Protein AF-0000000068261720 (afdb_homodimer)

Sequence (198 aa):
MMPGGLSEARPATREIQEMADKVKPQLEEKTNESYEEFIAILYKSQVVAGINYFIKIQIGGQVCVHIKVFKPLPGQNEDALQLSGYQTGKSKDDDLTYFMMPGGLSEARPATREIQEMADKVKPQLEEKTNESYEEFIAILYKSQVVAGINYFIKIQIGGQVCVHIKVFKPLPGQNEDALQLSGYQTGKSKDDDLTYF

Structure (mmCIF, N/CA/C/O backbone):
data_AF-0000000068261720-model_v1
#
loop_
_entity.id
_entity.type
_entity.pdbx_description
1 polymer 'Cystatin domain-containing protein'
#
loop_
_atom_site.group_PDB
_atom_site.id
_atom_site.type_symbol
_atom_site.label_atom_id
_atom_site.label_alt_id
_atom_site.label_comp_id
_atom_site.label_asym_id
_atom_site.label_entity_id
_atom_site.label_seq_id
_atom_site.pdbx_PDB_ins_code
_atom_site.Cartn_x
_atom_site.Cartn_y
_atom_site.Cartn_z
_atom_site.occupancy
_atom_site.B_iso_or_equiv
_atom_site.auth_seq_id
_atom_site.auth_comp_id
_atom_site.auth_asym_id
_atom_site.auth_atom_id
_atom_site.pdbx_PDB_model_num
ATOM 1 N N . MET A 1 1 ? 3.734 -8.133 7.688 1 33.59 1 MET A N 1
ATOM 2 C CA . MET A 1 1 ? 4.789 -7.484 8.461 1 33.59 1 MET A CA 1
ATOM 3 C C . MET A 1 1 ? 4.684 -5.965 8.367 1 33.59 1 MET A C 1
ATOM 5 O O . MET A 1 1 ? 4.332 -5.43 7.32 1 33.59 1 MET A O 1
ATOM 9 N N . MET A 1 2 ? 4.488 -5.395 9.359 1 42.44 2 MET A N 1
ATOM 10 C CA . MET A 1 2 ? 4.23 -3.979 9.609 1 42.44 2 MET A CA 1
ATOM 11 C C . MET A 1 2 ? 5.43 -3.129 9.203 1 42.44 2 MET A C 1
ATOM 13 O O . MET A 1 2 ? 6.566 -3.436 9.57 1 42.44 2 MET A O 1
ATOM 17 N N . PRO A 1 3 ? 5.398 -2.416 7.953 1 50.03 3 PRO A N 1
ATOM 18 C CA . PRO A 1 3 ? 6.488 -1.491 7.621 1 50.03 3 PRO A CA 1
ATOM 19 C C . PRO A 1 3 ? 7.164 -0.911 8.859 1 50.03 3 PRO A C 1
ATOM 21 O O . PRO A 1 3 ? 6.672 -1.085 9.977 1 50.03 3 PRO A O 1
ATOM 24 N N . GLY A 1 4 ? 8.258 -0.171 8.688 1 58.97 4 GLY A N 1
ATOM 25 C CA . GLY A 1 4 ? 9.078 0.567 9.633 1 58.97 4 GLY A CA 1
ATOM 26 C C . GLY A 1 4 ? 8.281 1.188 10.766 1 58.97 4 GLY A C 1
ATOM 27 O O . GLY A 1 4 ? 7.066 1.365 10.648 1 58.97 4 GLY A O 1
ATOM 28 N N . GLY A 1 5 ? 8.719 1.09 11.891 1 75.31 5 GLY A N 1
ATOM 29 C CA . GLY A 1 5 ? 8.141 1.642 13.102 1 75.31 5 GLY A CA 1
ATOM 30 C C . GLY A 1 5 ? 7.672 3.076 12.945 1 75.31 5 GLY A C 1
ATOM 31 O O . GLY A 1 5 ? 8.281 3.855 12.211 1 75.31 5 GLY A O 1
ATOM 32 N N . LEU A 1 6 ? 6.449 3.426 13.305 1 85.88 6 LEU A N 1
ATOM 33 C CA . LEU A 1 6 ? 5.902 4.777 13.297 1 85.88 6 LEU A CA 1
ATOM 34 C C . LEU A 1 6 ? 6.684 5.684 14.25 1 85.88 6 LEU A C 1
ATOM 36 O O . LEU A 1 6 ? 7.172 5.23 15.281 1 85.88 6 LEU A O 1
ATOM 40 N N . SER A 1 7 ? 6.918 6.836 13.789 1 91.12 7 SER A N 1
ATOM 41 C CA . SER A 1 7 ? 7.492 7.844 14.68 1 91.12 7 SER A CA 1
ATOM 42 C C . SER A 1 7 ? 6.559 8.141 15.852 1 91.12 7 SER A C 1
ATOM 44 O O . SER A 1 7 ? 5.453 7.605 15.922 1 91.12 7 SER A O 1
ATOM 46 N N . GLU A 1 8 ? 7.07 8.977 16.719 1 93.88 8 GLU A N 1
ATOM 47 C CA . GLU A 1 8 ? 6.176 9.516 17.75 1 93.88 8 GLU A CA 1
ATOM 48 C C . GLU A 1 8 ? 5.145 10.461 17.125 1 93.88 8 GLU A C 1
ATOM 50 O O . GLU A 1 8 ? 5.395 11.062 16.078 1 93.88 8 GLU A O 1
ATOM 55 N N . ALA A 1 9 ? 3.98 10.57 17.828 1 95.94 9 ALA A N 1
ATOM 56 C CA . ALA A 1 9 ? 2.938 11.484 17.375 1 95.94 9 ALA A CA 1
ATOM 57 C C . ALA A 1 9 ? 3.35 12.938 17.594 1 95.94 9 ALA A C 1
ATOM 59 O O . ALA A 1 9 ? 3.941 13.281 18.609 1 95.94 9 ALA A O 1
ATOM 60 N N . ARG A 1 10 ? 3.156 13.766 16.656 1 97 10 ARG A N 1
ATOM 61 C CA . ARG A 1 10 ? 3.424 15.195 16.719 1 97 10 ARG A CA 1
ATOM 62 C C . ARG A 1 10 ? 2.215 16 16.266 1 97 10 ARG A C 1
ATOM 64 O O . ARG A 1 10 ? 1.437 15.539 15.422 1 97 10 ARG A O 1
ATOM 71 N N . PRO A 1 11 ? 2.09 17.156 16.797 1 98 11 PRO A N 1
ATOM 72 C CA . PRO A 1 11 ? 1.021 18 16.281 1 98 11 PRO A CA 1
ATOM 73 C C . PRO A 1 11 ? 1.2 18.344 14.797 1 98 11 PRO A C 1
ATOM 75 O O . PRO A 1 11 ? 2.328 18.516 14.328 1 98 11 PRO A O 1
ATOM 78 N N . ALA A 1 12 ? 0.051 18.484 14.094 1 98.06 12 ALA A N 1
ATOM 79 C CA . ALA A 1 12 ? 0.108 18.781 12.672 1 98.06 12 ALA A CA 1
ATOM 80 C C . ALA A 1 12 ? 0.65 20.188 12.438 1 98.06 12 ALA A C 1
ATOM 82 O O . ALA A 1 12 ? 0.32 21.125 13.172 1 98.06 12 ALA A O 1
ATOM 83 N N . THR A 1 13 ? 1.495 20.297 11.406 1 97.88 13 THR A N 1
ATOM 84 C CA . THR A 1 13 ? 2.02 21.578 10.945 1 97.88 13 THR A CA 1
ATOM 85 C C . THR A 1 13 ? 1.262 22.062 9.703 1 97.88 13 THR A C 1
ATOM 87 O O . THR A 1 13 ? 0.371 21.359 9.211 1 97.88 13 THR A O 1
ATOM 90 N N .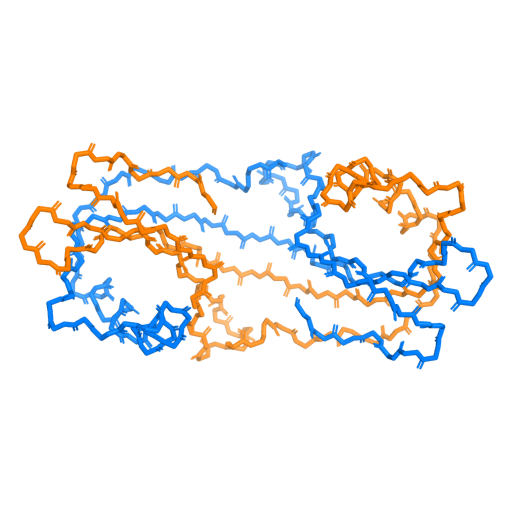 ARG A 1 14 ? 1.617 23.234 9.281 1 97.69 14 ARG A N 1
ATOM 91 C CA . ARG A 1 14 ? 1.022 23.781 8.062 1 97.69 14 ARG A CA 1
ATOM 92 C C . ARG A 1 14 ? 1.31 22.875 6.867 1 97.69 14 ARG A C 1
ATOM 94 O O . ARG A 1 14 ? 0.448 22.688 6.008 1 97.69 14 ARG A O 1
ATOM 101 N N . GLU A 1 15 ? 2.473 22.312 6.797 1 96.94 15 GLU A N 1
ATOM 102 C CA . GLU A 1 15 ? 2.85 21.422 5.711 1 96.94 15 GLU A CA 1
ATOM 103 C C . GLU A 1 15 ? 1.988 20.156 5.715 1 96.94 15 GLU A C 1
ATOM 105 O O . GLU A 1 15 ? 1.56 19.688 4.66 1 96.94 15 GLU A O 1
ATOM 110 N N . ILE A 1 16 ? 1.702 19.625 6.902 1 97.94 16 ILE A N 1
ATOM 111 C CA . ILE A 1 16 ? 0.867 18.438 7.035 1 97.94 16 ILE A CA 1
ATOM 112 C C . ILE A 1 16 ? -0.564 18.766 6.613 1 97.94 16 ILE A C 1
ATOM 114 O O . ILE A 1 16 ? -1.223 17.953 5.957 1 97.94 16 ILE A O 1
ATOM 118 N N . GLN A 1 17 ? -1.02 19.922 7.02 1 98.56 17 GLN A N 1
ATOM 119 C CA . GLN A 1 17 ? -2.346 20.359 6.586 1 98.56 17 GLN A CA 1
ATOM 120 C C . GLN A 1 17 ? -2.428 20.453 5.066 1 98.56 17 GLN A C 1
ATOM 122 O O . GLN A 1 17 ? -3.412 20.016 4.465 1 98.56 17 GLN A O 1
ATOM 127 N N . GLU A 1 18 ? -1.396 21.016 4.457 1 97.81 18 GLU A N 1
ATOM 128 C CA . GLU A 1 18 ? -1.376 21.125 3.002 1 97.81 18 GLU A CA 1
ATOM 129 C C . GLU A 1 18 ? -1.409 19.75 2.344 1 97.81 18 GLU A C 1
ATOM 131 O O . GLU A 1 18 ? -2.076 19.547 1.324 1 97.81 18 GLU A O 1
ATOM 136 N N . MET A 1 19 ? -0.702 18.797 2.9 1 96.69 19 MET A N 1
ATOM 137 C CA . MET A 1 19 ? -0.71 17.422 2.389 1 96.69 19 MET A CA 1
ATOM 138 C C . MET A 1 19 ? -2.105 16.812 2.484 1 96.69 19 MET A C 1
ATOM 140 O O . MET A 1 19 ? -2.594 16.219 1.522 1 96.69 19 MET A O 1
ATOM 144 N N . ALA A 1 20 ? -2.703 16.984 3.635 1 97.94 20 ALA A N 1
ATOM 145 C CA . ALA A 1 20 ? -4.062 16.484 3.826 1 97.94 20 ALA A CA 1
ATOM 146 C C . ALA A 1 20 ? -5.02 17.094 2.811 1 97.94 20 ALA A C 1
ATOM 148 O O . ALA A 1 20 ? -5.848 16.406 2.221 1 97.94 20 ALA A O 1
ATOM 149 N N . ASP A 1 21 ? -4.852 18.375 2.566 1 97.94 21 ASP A N 1
ATOM 150 C CA . ASP A 1 21 ? -5.734 19.078 1.639 1 97.94 21 ASP A CA 1
ATOM 151 C C . ASP A 1 21 ? -5.574 18.547 0.218 1 97.94 21 ASP A C 1
ATOM 153 O O . ASP A 1 21 ? -6.551 18.453 -0.53 1 97.94 21 ASP A O 1
ATOM 157 N N . LYS A 1 22 ? -4.398 18.25 -0.123 1 96.25 22 LYS A N 1
ATOM 158 C CA . LYS A 1 22 ? -4.117 17.766 -1.476 1 96.25 22 LYS A CA 1
ATOM 159 C C . LYS A 1 22 ? -4.77 16.422 -1.732 1 96.25 22 LYS A C 1
ATOM 161 O O . LYS A 1 22 ? -5.168 16.125 -2.859 1 96.25 22 LYS A O 1
ATOM 166 N N . VAL A 1 23 ? -4.914 15.594 -0.682 1 97.06 23 VAL A N 1
ATOM 167 C CA . VAL A 1 23 ? -5.453 14.258 -0.913 1 97.06 23 VAL A CA 1
ATOM 168 C C . VAL A 1 23 ? -6.934 14.227 -0.54 1 97.06 23 VAL A C 1
ATOM 170 O O . VAL A 1 23 ? -7.598 13.203 -0.704 1 97.06 23 VAL A O 1
ATOM 173 N N . LYS A 1 24 ? -7.445 15.297 -0.073 1 97.94 24 LYS A N 1
ATOM 174 C CA . LYS A 1 24 ? -8.844 15.383 0.342 1 97.94 24 LYS A CA 1
ATOM 175 C C . LYS A 1 24 ? -9.773 14.93 -0.778 1 97.94 24 LYS A C 1
ATOM 177 O O . LYS A 1 24 ? -10.688 14.133 -0.549 1 97.94 24 LYS A O 1
ATOM 182 N N . PRO A 1 25 ? -9.57 15.406 -2.023 1 97.44 25 PRO A N 1
ATOM 183 C CA . PRO A 1 25 ? -10.477 14.953 -3.082 1 97.44 25 PRO A CA 1
ATOM 184 C C . PRO A 1 25 ? -10.445 13.438 -3.271 1 97.44 25 PRO A C 1
ATOM 186 O O . PRO A 1 25 ? -11.469 12.828 -3.594 1 97.44 25 PRO A O 1
ATOM 189 N N . GLN A 1 26 ? -9.297 12.859 -3.15 1 95.06 26 GLN A N 1
ATOM 190 C CA . GLN A 1 26 ? -9.195 11.406 -3.244 1 95.06 26 GLN A CA 1
ATOM 191 C C . GLN A 1 26 ? -10.031 10.727 -2.164 1 95.06 26 GLN A C 1
ATOM 193 O O . GLN A 1 26 ? -10.75 9.766 -2.441 1 95.06 26 GLN A O 1
ATOM 198 N N . LEU A 1 27 ? -9.945 11.242 -0.966 1 97.44 27 LEU A N 1
ATOM 199 C CA . LEU A 1 27 ? -10.703 10.688 0.148 1 97.44 27 LEU A CA 1
ATOM 200 C C . LEU A 1 27 ? -12.203 10.82 -0.092 1 97.44 27 LEU A C 1
ATOM 202 O O . LEU A 1 27 ? -12.961 9.875 0.122 1 97.44 27 LEU A O 1
ATOM 206 N N . GLU A 1 28 ? -12.555 11.977 -0.549 1 98.25 28 GLU A N 1
ATOM 207 C CA . GLU A 1 28 ? -13.969 12.234 -0.787 1 98.25 28 GLU A CA 1
ATOM 208 C C . GLU A 1 28 ? -14.523 11.32 -1.879 1 98.25 28 GLU A C 1
ATOM 210 O O . GLU A 1 28 ? -15.672 10.883 -1.806 1 98.25 28 GLU A O 1
ATOM 215 N N . GLU A 1 29 ? -13.766 11.109 -2.867 1 96.75 29 GLU A N 1
ATOM 216 C CA . GLU A 1 29 ? -14.18 10.18 -3.92 1 96.75 29 GLU A CA 1
ATOM 217 C C . GLU A 1 29 ? -14.367 8.773 -3.373 1 96.75 29 GLU A C 1
ATOM 219 O O . GLU A 1 29 ? -15.344 8.094 -3.701 1 96.75 29 GLU A O 1
ATOM 224 N N . LYS A 1 30 ? -13.555 8.359 -2.527 1 93.5 30 LYS A N 1
ATOM 225 C CA . LYS A 1 30 ? -13.586 6.988 -2.014 1 93.5 30 LYS A CA 1
ATOM 226 C C . LYS A 1 30 ? -14.703 6.809 -0.996 1 93.5 30 LYS A C 1
ATOM 228 O O . LYS A 1 30 ? -15.328 5.75 -0.932 1 93.5 30 LYS A O 1
ATOM 233 N N . THR A 1 31 ? -14.938 7.773 -0.19 1 95.5 31 THR A N 1
ATOM 234 C CA . THR A 1 31 ? -15.945 7.66 0.859 1 95.5 31 THR A CA 1
ATOM 235 C C . THR A 1 31 ? -17.297 8.133 0.355 1 95.5 31 THR A C 1
ATOM 237 O O . THR A 1 31 ? -18.328 7.898 1.001 1 95.5 31 THR A O 1
ATOM 240 N N . ASN A 1 32 ? -17.25 8.758 -0.736 1 95.88 32 ASN A N 1
ATOM 241 C CA . ASN A 1 32 ? -18.469 9.375 -1.271 1 95.88 32 ASN A CA 1
ATOM 242 C C . ASN A 1 32 ? -19.078 10.367 -0.287 1 95.88 32 ASN A C 1
ATOM 244 O O . ASN A 1 32 ? -20.281 10.352 -0.044 1 95.88 32 ASN A O 1
ATOM 248 N N . GLU A 1 33 ? -18.172 11.141 0.364 1 95.31 33 GLU A N 1
ATOM 249 C CA . GLU A 1 33 ? -18.531 12.211 1.297 1 95.31 33 GLU A CA 1
ATOM 250 C C . GLU A 1 33 ? -17.734 13.484 1.008 1 95.31 33 GLU A C 1
ATOM 252 O O . GLU A 1 33 ? -16.641 13.422 0.446 1 95.31 33 GLU A O 1
ATOM 257 N N . SER A 1 34 ? -18.422 14.586 1.294 1 96.06 34 SER A N 1
ATOM 258 C CA . SER A 1 34 ? -17.719 15.859 1.272 1 96.06 34 SER A CA 1
ATOM 259 C C . SER A 1 34 ? -17.406 16.344 2.684 1 96.06 34 SER A C 1
ATOM 261 O O . SER A 1 34 ? -18.266 16.297 3.566 1 96.06 34 SER A O 1
ATOM 263 N N . TYR A 1 35 ? -16.266 16.781 2.846 1 96.69 35 TYR A N 1
ATOM 264 C CA . TYR A 1 35 ? -15.859 17.219 4.176 1 96.69 35 TYR A CA 1
ATOM 265 C C . TYR A 1 35 ? -15.711 18.734 4.227 1 96.69 35 TYR A C 1
ATOM 267 O O . TYR A 1 35 ? -14.773 19.297 3.66 1 96.69 35 TYR A O 1
ATOM 275 N N . GLU A 1 36 ? -16.625 19.344 4.91 1 95.56 36 GLU A N 1
ATOM 276 C CA . GLU A 1 36 ? -16.547 20.797 5.082 1 95.56 36 GLU A CA 1
ATOM 277 C C . GLU A 1 36 ? -15.383 21.188 5.992 1 95.56 36 GLU A C 1
ATOM 279 O O . GLU A 1 36 ? -14.602 22.078 5.66 1 95.56 36 GLU A O 1
ATOM 284 N N . GLU A 1 37 ? -15.375 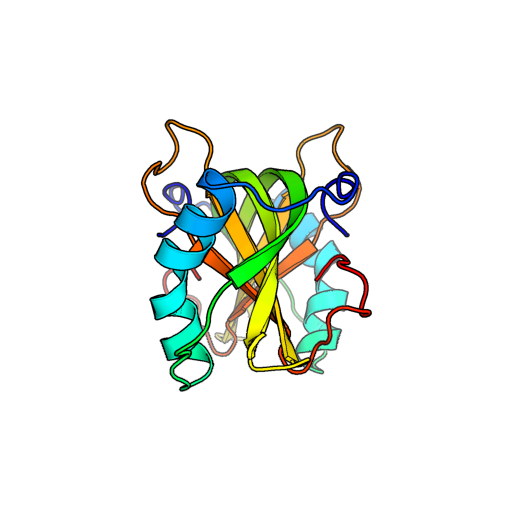20.562 7.098 1 97.56 37 GLU A N 1
ATOM 285 C CA . GLU A 1 37 ? -14.219 20.688 7.977 1 97.56 37 GLU A CA 1
ATOM 286 C C . GLU A 1 37 ? -13.211 19.562 7.742 1 97.56 37 GLU A C 1
ATOM 288 O O . GLU A 1 37 ? -13.594 18.391 7.66 1 97.56 37 GLU A O 1
ATOM 293 N N . PHE A 1 38 ? -12 19.953 7.664 1 98.44 38 PHE A N 1
ATOM 294 C CA . PHE A 1 38 ? -10.922 19.016 7.363 1 98.44 38 PHE A CA 1
ATOM 295 C C . PHE A 1 38 ? -9.602 19.516 7.949 1 98.44 38 PHE A C 1
ATOM 297 O O . PHE A 1 38 ? -8.727 19.984 7.223 1 98.44 38 PHE A O 1
ATOM 304 N N . ILE A 1 39 ? -9.438 19.297 9.273 1 98.38 39 ILE A N 1
ATOM 305 C CA . ILE A 1 39 ? -8.328 19.906 10 1 98.38 39 ILE A CA 1
ATOM 306 C C . ILE A 1 39 ? -7.391 18.828 10.523 1 98.38 39 ILE A C 1
ATOM 308 O O . ILE A 1 39 ? -7.785 18 11.344 1 98.38 39 ILE A O 1
ATOM 312 N N . ALA A 1 40 ? -6.203 18.828 10.055 1 98.56 40 ALA A N 1
ATOM 313 C CA . ALA A 1 40 ? -5.191 17.906 10.562 1 98.56 40 ALA A CA 1
ATOM 314 C C . ALA A 1 40 ? -4.812 18.234 12 1 98.56 40 ALA A C 1
ATOM 316 O O . ALA A 1 40 ? -4.48 19.391 12.312 1 98.56 40 ALA A O 1
ATOM 317 N N . ILE A 1 41 ? -4.797 17.25 12.844 1 98.06 41 ILE A N 1
ATOM 318 C CA . ILE A 1 41 ? -4.566 17.531 14.258 1 98.06 41 ILE A CA 1
ATOM 319 C C . ILE A 1 41 ? -3.244 16.891 14.688 1 98.06 41 ILE A C 1
ATOM 321 O O . ILE A 1 41 ? -2.445 17.531 15.383 1 98.06 41 ILE A O 1
ATOM 325 N N . LEU A 1 42 ? -3.004 15.641 14.375 1 98.12 42 LEU A N 1
ATOM 326 C CA . LEU A 1 42 ? -1.845 14.844 14.766 1 98.12 42 LEU A CA 1
ATOM 327 C C . LEU A 1 42 ? -1.333 14.016 13.594 1 98.12 42 LEU A C 1
ATOM 329 O O . LEU A 1 42 ? -2.102 13.664 12.695 1 98.12 42 LEU A O 1
ATOM 333 N N . TYR A 1 43 ? -0.004 13.773 13.703 1 98.31 43 TYR A N 1
ATOM 334 C CA . TYR A 1 43 ? 0.493 12.891 12.648 1 98.31 43 TYR A CA 1
ATOM 335 C C . TYR A 1 43 ? 1.677 12.07 13.141 1 98.31 43 TYR A C 1
ATOM 337 O O . TYR A 1 43 ? 2.334 12.438 14.117 1 98.31 43 TYR A O 1
ATOM 345 N N . LYS A 1 44 ? 1.908 10.977 12.508 1 96.44 44 LYS A N 1
ATOM 346 C CA . LYS A 1 44 ? 3.096 10.125 12.57 1 96.44 44 LYS A CA 1
ATOM 347 C C . LYS A 1 44 ? 3.66 9.859 11.18 1 96.44 44 LYS A C 1
ATOM 349 O O . LYS A 1 44 ? 2.936 9.938 10.188 1 96.44 44 LYS A O 1
ATOM 354 N N . SER A 1 45 ? 4.871 9.656 11.102 1 94.06 45 SER A N 1
ATOM 355 C CA . SER A 1 45 ? 5.477 9.352 9.812 1 94.06 45 SER A CA 1
ATOM 356 C C . SER A 1 45 ? 6.25 8.039 9.859 1 94.06 45 SER A C 1
ATOM 358 O O . SER A 1 45 ? 6.594 7.555 10.938 1 94.06 45 SER A O 1
ATOM 360 N N . GLN A 1 46 ? 6.414 7.477 8.688 1 89.94 46 GLN A N 1
ATOM 361 C CA . GLN A 1 46 ? 7.168 6.238 8.523 1 89.94 46 GLN A CA 1
ATOM 362 C C . GLN A 1 46 ? 7.914 6.215 7.195 1 89.94 46 GLN A C 1
ATOM 364 O O . GLN A 1 46 ? 7.32 6.441 6.141 1 89.94 46 GLN A O 1
ATOM 369 N N . VAL A 1 47 ? 9.227 5.996 7.355 1 87.31 47 VAL A N 1
ATOM 370 C CA . VAL A 1 47 ? 10.008 5.797 6.141 1 87.31 47 VAL A CA 1
ATOM 371 C C . VAL A 1 47 ? 9.734 4.406 5.57 1 87.31 47 VAL A C 1
ATOM 373 O O . VAL A 1 47 ? 9.852 3.404 6.277 1 87.31 47 VAL A O 1
ATOM 376 N N . VAL A 1 48 ? 9.273 4.438 4.34 1 8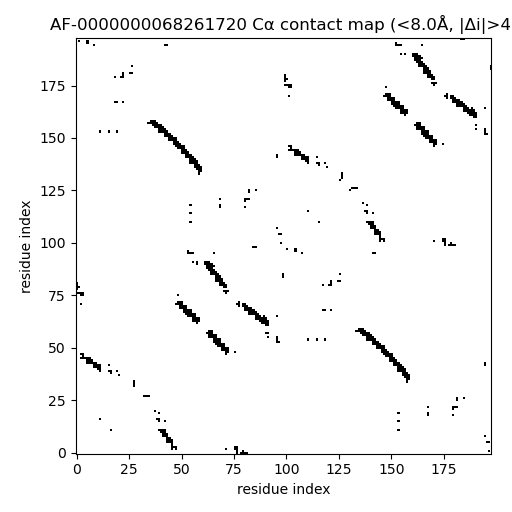5.44 48 VAL A N 1
ATOM 377 C CA . VAL A 1 48 ? 9.047 3.172 3.656 1 85.44 48 VAL A CA 1
ATOM 378 C C . VAL A 1 48 ? 9.977 3.061 2.451 1 85.44 48 VAL A C 1
ATOM 380 O O . VAL A 1 48 ? 10.062 3.984 1.641 1 85.44 48 VAL A O 1
ATOM 383 N N . ALA A 1 49 ? 10.727 1.993 2.424 1 86.06 49 ALA A N 1
ATOM 384 C CA . ALA A 1 49 ? 11.617 1.719 1.302 1 86.06 49 ALA A CA 1
ATOM 385 C C . ALA A 1 49 ? 11.688 0.223 1.006 1 86.06 49 ALA A C 1
ATOM 387 O O . ALA A 1 49 ? 11.797 -0.593 1.924 1 86.06 49 ALA A O 1
ATOM 388 N N . GLY A 1 50 ? 11.57 -0.134 -0.316 1 88.31 50 GLY A N 1
ATOM 389 C CA . GLY A 1 50 ? 11.633 -1.525 -0.734 1 88.31 50 GLY A CA 1
ATOM 390 C C . GLY A 1 50 ? 11.297 -1.723 -2.201 1 88.31 50 GLY A C 1
ATOM 391 O O . GLY A 1 50 ? 11.523 -0.83 -3.02 1 88.31 50 GLY A O 1
ATOM 392 N N . ILE A 1 51 ? 10.914 -2.955 -2.453 1 90.44 51 ILE A N 1
ATOM 393 C CA . ILE A 1 51 ? 10.562 -3.303 -3.826 1 90.44 51 ILE A CA 1
ATOM 394 C C . ILE A 1 51 ? 9.203 -3.984 -3.857 1 90.44 51 ILE A C 1
ATOM 396 O O . ILE A 1 51 ? 8.922 -4.875 -3.047 1 90.44 51 ILE A O 1
ATOM 400 N N . ASN A 1 52 ? 8.398 -3.451 -4.723 1 92.25 52 ASN A N 1
ATOM 401 C CA . ASN A 1 52 ? 7.188 -4.184 -5.07 1 92.25 52 ASN A CA 1
ATOM 402 C C . ASN A 1 52 ? 7.426 -5.16 -6.219 1 92.25 52 ASN A C 1
ATOM 404 O O . ASN A 1 52 ? 7.973 -4.781 -7.258 1 92.25 52 ASN A O 1
ATOM 408 N N . TYR A 1 53 ? 6.988 -6.312 -6.012 1 95.06 53 TYR A N 1
ATOM 409 C CA . TYR A 1 53 ? 6.98 -7.309 -7.078 1 95.06 53 TYR A CA 1
ATOM 410 C C . TYR A 1 53 ? 5.555 -7.617 -7.523 1 95.06 53 TYR A C 1
ATOM 412 O O . TYR A 1 53 ? 4.727 -8.055 -6.723 1 95.06 53 TYR A O 1
ATOM 420 N N . PHE A 1 54 ? 5.328 -7.383 -8.789 1 97.25 54 PHE A N 1
ATOM 421 C CA . PHE A 1 54 ? 4.094 -7.832 -9.422 1 97.25 54 PHE A CA 1
ATOM 422 C C . PHE A 1 54 ? 4.285 -9.195 -10.078 1 97.25 54 PHE A C 1
ATOM 424 O O . PHE A 1 54 ? 5.098 -9.344 -10.992 1 97.25 54 PHE A O 1
ATOM 431 N N . ILE A 1 55 ? 3.471 -10.086 -9.641 1 98.31 55 ILE A N 1
ATOM 432 C CA . ILE A 1 55 ? 3.705 -11.453 -10.086 1 98.31 55 ILE A CA 1
ATOM 433 C C . ILE A 1 55 ? 2.414 -12.039 -10.648 1 98.31 55 ILE A C 1
ATOM 435 O O . ILE A 1 55 ? 1.354 -11.953 -10.023 1 98.31 55 ILE A O 1
ATOM 439 N N . LYS A 1 56 ? 2.531 -12.602 -11.805 1 98.5 56 LYS A N 1
ATOM 440 C CA . LYS A 1 56 ? 1.443 -13.398 -12.367 1 98.5 56 LYS A CA 1
ATOM 441 C C . LYS A 1 56 ? 1.546 -14.852 -11.938 1 98.5 56 LYS A C 1
ATOM 443 O O . LYS A 1 56 ? 2.551 -15.516 -12.203 1 98.5 56 LYS A O 1
ATOM 448 N N . ILE A 1 57 ? 0.52 -15.32 -11.289 1 98.69 57 ILE A N 1
ATOM 449 C CA . ILE A 1 57 ? 0.521 -16.672 -10.727 1 98.69 57 ILE A CA 1
ATOM 450 C C . ILE A 1 57 ? -0.543 -17.516 -11.422 1 98.69 57 ILE A C 1
ATOM 452 O O . ILE A 1 57 ? -1.718 -17.141 -11.453 1 98.69 57 ILE A O 1
ATOM 456 N N . GLN A 1 58 ? -0.183 -18.625 -11.938 1 98.38 58 GLN A N 1
ATOM 457 C CA . GLN A 1 58 ? -1.122 -19.609 -12.469 1 98.38 58 GLN A CA 1
ATOM 458 C C . GLN A 1 58 ? -1.7 -20.469 -11.352 1 98.38 58 GLN A C 1
ATOM 460 O O . GLN A 1 58 ? -0.954 -21.078 -10.57 1 98.38 58 GLN A O 1
ATOM 465 N N . ILE A 1 59 ? -3.025 -20.469 -11.258 1 98 59 ILE A N 1
ATOM 466 C CA . ILE A 1 59 ? -3.656 -21.219 -10.172 1 98 59 ILE A CA 1
ATOM 467 C C . ILE A 1 59 ? -4.508 -22.344 -10.742 1 98 59 ILE A C 1
ATOM 469 O O . ILE A 1 59 ? -5.477 -22.781 -10.117 1 98 59 ILE A O 1
ATOM 473 N N . GLY A 1 60 ? -4.328 -22.75 -11.828 1 93.56 60 GLY A N 1
ATOM 474 C CA . GLY A 1 60 ? -5.008 -23.844 -12.492 1 93.56 60 GLY A CA 1
ATOM 475 C C . GLY A 1 60 ? -5.477 -23.5 -13.891 1 93.56 60 GLY A C 1
ATOM 476 O O . GLY A 1 60 ? -6.129 -22.469 -14.102 1 93.56 60 GLY A O 1
ATOM 477 N N . GLY A 1 61 ? -5.211 -24.406 -14.727 1 90.69 61 GLY A N 1
ATOM 478 C CA . GLY A 1 61 ? -5.633 -24.172 -16.094 1 90.69 61 GLY A CA 1
ATOM 479 C C . GLY A 1 61 ? -5.172 -22.828 -16.641 1 90.69 61 GLY A C 1
ATOM 480 O O . GLY A 1 61 ? -3.986 -22.516 -16.578 1 90.69 61 GLY A O 1
ATOM 481 N N . GLN A 1 62 ? -6.168 -22.062 -17.156 1 92.12 62 GLN A N 1
ATOM 482 C CA . GLN A 1 62 ? -5.844 -20.781 -17.766 1 92.12 62 GLN A CA 1
ATOM 483 C C . GLN A 1 62 ? -6.105 -19.625 -16.812 1 92.12 62 GLN A C 1
ATOM 485 O O . GLN A 1 62 ? -6.031 -18.453 -17.203 1 92.12 62 GLN A O 1
ATOM 490 N N . VAL A 1 63 ? -6.387 -19.953 -15.602 1 96.75 63 VAL A N 1
ATOM 491 C CA . VAL A 1 63 ? -6.758 -18.922 -14.633 1 96.75 63 VAL A CA 1
ATOM 492 C C . VAL A 1 63 ? -5.52 -18.453 -13.883 1 96.75 63 VAL A C 1
ATOM 494 O O . VAL A 1 63 ? -4.676 -19.266 -13.484 1 96.75 63 VAL A O 1
ATOM 497 N N . CYS A 1 64 ? -5.387 -17.172 -13.773 1 98.19 64 CYS A N 1
ATOM 498 C CA . CYS A 1 64 ? -4.262 -16.594 -13.055 1 98.19 64 CYS A CA 1
ATOM 499 C C . CYS A 1 64 ? -4.742 -15.602 -12.008 1 98.19 64 CYS A C 1
ATOM 501 O O . CYS A 1 64 ? -5.879 -15.125 -12.07 1 98.19 64 CYS A O 1
ATOM 503 N N . VAL A 1 65 ? -3.918 -15.352 -11.062 1 98.38 65 VAL A N 1
ATOM 504 C CA . VAL A 1 65 ? -4.027 -14.258 -10.117 1 98.38 65 VAL A CA 1
ATOM 505 C C . VAL A 1 65 ? -2.795 -13.359 -10.219 1 98.38 65 VAL A C 1
ATOM 507 O O . VAL A 1 65 ? -1.675 -13.852 -10.367 1 98.38 65 VAL A O 1
ATOM 510 N N . HIS A 1 66 ? -2.961 -12.109 -10.25 1 98.56 66 HIS A N 1
ATOM 511 C CA . HIS A 1 66 ? -1.855 -11.172 -10.102 1 98.56 66 HIS A CA 1
ATOM 512 C C . HIS A 1 66 ? -1.688 -10.734 -8.648 1 98.56 66 HIS A C 1
ATOM 514 O O . HIS A 1 66 ? -2.643 -10.273 -8.023 1 98.56 66 HIS A O 1
ATOM 520 N N . ILE A 1 67 ? -0.451 -10.891 -8.133 1 98.12 67 ILE A N 1
ATOM 521 C CA . ILE A 1 67 ? -0.24 -10.477 -6.75 1 98.12 67 ILE A CA 1
ATOM 522 C C . ILE A 1 67 ? 0.852 -9.406 -6.695 1 98.12 67 ILE A C 1
ATOM 524 O O . ILE A 1 67 ? 1.715 -9.352 -7.574 1 98.12 67 ILE A O 1
ATOM 528 N N . LYS A 1 68 ? 0.793 -8.586 -5.711 1 95.19 68 LYS A N 1
ATOM 529 C CA . LYS A 1 68 ? 1.807 -7.586 -5.391 1 95.19 68 LYS A CA 1
ATOM 530 C C . LYS A 1 68 ? 2.457 -7.875 -4.043 1 95.19 68 LYS A C 1
ATOM 532 O O . LYS A 1 68 ? 1.771 -7.957 -3.021 1 95.19 68 LYS A O 1
ATOM 537 N N . VAL A 1 69 ? 3.709 -8.094 -4.113 1 95.06 69 VAL A N 1
ATOM 538 C CA . VAL A 1 69 ? 4.465 -8.43 -2.912 1 95.06 69 VAL A CA 1
ATOM 539 C C . VAL A 1 69 ? 5.457 -7.309 -2.6 1 95.06 69 VAL A C 1
ATOM 541 O O . VAL A 1 69 ? 6.285 -6.953 -3.441 1 95.06 69 VAL A O 1
ATOM 544 N N . PHE A 1 70 ? 5.375 -6.809 -1.431 1 91.12 70 PHE A N 1
ATOM 545 C CA . PHE A 1 70 ? 6.312 -5.785 -0.991 1 91.12 70 PHE A CA 1
ATOM 546 C C . PHE A 1 70 ? 7.461 -6.402 -0.204 1 91.12 70 PHE A C 1
ATOM 548 O O . PHE A 1 70 ? 7.234 -7.117 0.776 1 91.12 70 PHE A O 1
ATOM 555 N N . LYS A 1 71 ? 8.625 -6.145 -0.663 1 91.5 71 LYS A N 1
ATOM 556 C CA . LYS A 1 71 ? 9.844 -6.539 0.036 1 91.5 71 LYS A CA 1
ATOM 557 C C . LYS A 1 71 ? 10.594 -5.316 0.555 1 91.5 71 LYS A C 1
ATOM 559 O O . LYS A 1 71 ? 11.219 -4.586 -0.222 1 91.5 71 LYS A O 1
ATOM 564 N N . PRO A 1 72 ? 10.547 -5.109 1.864 1 87.94 72 PRO A N 1
ATOM 565 C CA . PRO A 1 72 ? 11.273 -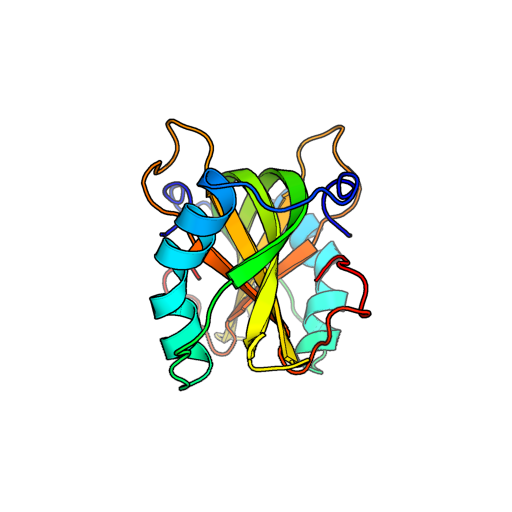3.967 2.42 1 87.94 72 PRO A CA 1
ATOM 566 C C . PRO A 1 72 ? 12.789 -4.082 2.232 1 87.94 72 PRO A C 1
ATOM 568 O O . PRO A 1 72 ? 13.32 -5.191 2.197 1 87.94 72 PRO A O 1
ATOM 571 N N . LEU A 1 73 ? 13.453 -2.979 2.076 1 83 73 LEU A N 1
ATOM 572 C CA . LEU A 1 73 ? 14.914 -2.98 2.016 1 83 73 LEU A CA 1
ATOM 573 C C . LEU A 1 73 ? 15.508 -3.488 3.326 1 83 73 LEU A C 1
ATOM 575 O O . LEU A 1 73 ? 14.891 -3.363 4.383 1 83 73 LEU A O 1
ATOM 579 N N . PRO A 1 74 ? 16.672 -4.129 3.105 1 74.5 74 PRO A N 1
ATOM 580 C CA . PRO A 1 74 ? 17.297 -4.613 4.336 1 74.5 74 PRO A CA 1
ATOM 581 C C . PRO A 1 74 ? 17.469 -3.514 5.383 1 74.5 74 PRO A C 1
ATOM 583 O O . PRO A 1 74 ? 17.75 -2.365 5.039 1 74.5 74 PRO A O 1
ATOM 586 N N . GLY A 1 75 ? 17.297 -3.896 6.668 1 65.25 75 GLY A N 1
ATOM 587 C CA . GLY A 1 75 ? 17.422 -2.971 7.781 1 65.25 75 GLY A CA 1
ATOM 588 C C . GLY A 1 75 ? 16.094 -2.391 8.234 1 65.25 75 GLY A C 1
ATOM 589 O O . GLY A 1 75 ? 16.016 -1.807 9.312 1 65.25 75 GLY A O 1
ATOM 590 N N . GLN A 1 76 ? 15.297 -2.299 7.344 1 58.03 76 GLN A N 1
ATOM 591 C CA . GLN A 1 76 ? 13.953 -1.872 7.699 1 58.03 76 GLN A CA 1
ATOM 592 C C . GLN A 1 76 ? 13.031 -3.072 7.906 1 58.03 76 GLN A C 1
ATOM 594 O O . GLN A 1 76 ? 12.539 -3.658 6.941 1 58.03 76 GLN A O 1
ATOM 599 N N . ASN A 1 77 ? 12.703 -3.57 8.977 1 55.44 77 ASN A N 1
ATOM 600 C CA . ASN A 1 77 ? 11.859 -4.707 9.328 1 55.44 77 ASN A CA 1
ATOM 601 C C . ASN A 1 77 ? 11.945 -5.816 8.281 1 55.44 77 ASN A C 1
ATOM 603 O O . ASN A 1 77 ? 11 -6.051 7.535 1 55.44 77 ASN A O 1
ATOM 607 N N . GLU A 1 78 ? 13.094 -6.281 7.902 1 53.25 78 GLU A N 1
ATOM 608 C CA . GLU A 1 78 ? 13.562 -7.109 6.797 1 53.25 78 GLU A CA 1
ATOM 609 C C . GLU A 1 78 ? 12.633 -8.297 6.562 1 53.25 78 GLU A C 1
ATOM 611 O O . GLU A 1 78 ? 12.438 -8.727 5.422 1 53.25 78 GLU A O 1
ATOM 616 N N . ASP A 1 79 ? 12.305 -9.023 7.578 1 56.25 79 ASP A N 1
ATOM 617 C CA . ASP A 1 79 ? 11.836 -10.383 7.324 1 56.25 79 ASP A CA 1
ATOM 618 C C . ASP A 1 79 ? 10.375 -10.383 6.871 1 56.25 79 ASP A C 1
ATOM 620 O O . ASP A 1 79 ? 9.766 -11.445 6.719 1 56.25 79 ASP A O 1
ATOM 624 N N . ALA A 1 80 ? 9.883 -9.117 6.445 1 73.06 80 ALA A N 1
ATOM 625 C CA . ALA A 1 80 ? 8.438 -9.336 6.383 1 73.06 80 ALA A CA 1
ATOM 626 C C . ALA A 1 80 ? 7.898 -9.039 4.984 1 73.06 80 ALA A C 1
ATOM 628 O O . ALA A 1 80 ? 7.797 -7.879 4.582 1 73.06 80 ALA A O 1
ATOM 629 N N . LEU A 1 81 ? 8.062 -10.164 3.959 1 88.38 81 LEU A N 1
ATOM 630 C CA . LEU A 1 81 ? 7.297 -10.055 2.721 1 88.38 81 LEU A CA 1
ATOM 631 C C . LEU A 1 81 ? 5.809 -9.898 3.014 1 88.38 81 LEU A C 1
ATOM 633 O O . LEU A 1 81 ? 5.27 -10.57 3.896 1 88.38 81 LEU A O 1
ATOM 637 N N . GLN A 1 82 ? 5.273 -8.969 2.379 1 89.69 82 GLN A N 1
ATOM 638 C CA . GLN A 1 82 ? 3.857 -8.719 2.613 1 89.69 82 GLN A CA 1
ATOM 639 C C . GLN A 1 82 ? 3.076 -8.703 1.303 1 89.69 82 GLN A C 1
ATOM 641 O O . GLN A 1 82 ? 3.521 -8.117 0.316 1 89.69 82 GLN A O 1
ATOM 646 N N . LEU A 1 83 ? 1.972 -9.391 1.304 1 94.69 83 LEU A N 1
ATOM 647 C CA . LEU A 1 83 ? 1.021 -9.242 0.206 1 94.69 83 LEU A CA 1
ATOM 648 C C . LEU A 1 83 ? 0.323 -7.891 0.267 1 94.69 83 LEU A C 1
ATOM 650 O O . LEU A 1 83 ? -0.493 -7.648 1.16 1 94.69 83 LEU A O 1
ATOM 654 N N . SER A 1 84 ? 0.665 -7.023 -0.609 1 90.25 84 SER A N 1
ATOM 655 C CA . SER A 1 84 ? 0.136 -5.664 -0.528 1 90.25 84 SER A CA 1
ATOM 656 C C . SER A 1 84 ? -1.012 -5.457 -1.51 1 90.25 84 SER A C 1
ATOM 658 O O . SER A 1 84 ? -1.659 -4.41 -1.505 1 90.25 84 SER A O 1
ATOM 660 N N . GLY A 1 85 ? -1.302 -6.359 -2.369 1 91.62 85 GLY A N 1
ATOM 661 C CA . GLY A 1 85 ? -2.406 -6.293 -3.314 1 91.62 85 GLY A CA 1
ATOM 662 C C . GLY A 1 85 ? -2.566 -7.562 -4.129 1 91.62 85 GLY A C 1
ATOM 663 O O . GLY A 1 85 ? -1.636 -8.359 -4.234 1 91.62 85 GLY A O 1
ATOM 664 N N . TYR A 1 86 ? -3.814 -7.637 -4.727 1 96.94 86 TYR A N 1
ATOM 665 C CA . TYR A 1 86 ? -4.027 -8.781 -5.605 1 96.94 86 TYR A CA 1
ATOM 666 C C . TYR A 1 86 ? -5.215 -8.547 -6.527 1 96.94 86 TYR A C 1
ATOM 668 O O . TYR A 1 86 ? -6.086 -7.727 -6.234 1 96.94 86 TYR A O 1
ATOM 676 N N . GLN A 1 87 ? -5.215 -9.219 -7.656 1 97.06 87 GLN A N 1
ATOM 677 C CA . GLN A 1 87 ? -6.32 -9.281 -8.609 1 97.06 87 GLN A CA 1
ATOM 678 C C . GLN A 1 87 ? -6.648 -10.719 -8.984 1 97.06 87 GLN A C 1
ATOM 680 O O . GLN A 1 87 ? -5.785 -11.453 -9.469 1 97.06 87 GLN A O 1
ATOM 685 N N . THR A 1 88 ? -7.898 -11.039 -8.789 1 97.31 88 THR A N 1
ATOM 686 C CA . THR A 1 88 ? -8.352 -12.375 -9.18 1 97.31 88 THR A CA 1
ATOM 687 C C . THR A 1 88 ? -9.031 -12.344 -10.539 1 97.31 88 THR A C 1
ATOM 689 O O . THR A 1 88 ? -9.266 -11.266 -11.102 1 97.31 88 THR A O 1
ATOM 692 N N . GLY A 1 89 ? -9.227 -13.539 -11.039 1 96.5 89 GLY A N 1
ATOM 693 C CA . GLY A 1 89 ? -9.969 -13.648 -12.289 1 96.5 89 GLY A CA 1
ATOM 694 C C . GLY A 1 89 ? -9.148 -13.258 -13.508 1 96.5 89 GLY A C 1
ATOM 695 O O . GLY A 1 89 ? -9.695 -12.82 -14.516 1 96.5 89 GLY A O 1
ATOM 696 N N . LYS A 1 90 ? -7.898 -13.359 -13.43 1 97.5 90 LYS A N 1
ATOM 697 C CA . LYS A 1 90 ? -7.012 -13.039 -14.547 1 97.5 90 LYS A CA 1
ATOM 698 C C . LYS A 1 90 ? -6.656 -14.281 -15.344 1 97.5 90 LYS A C 1
ATOM 700 O O . LYS A 1 90 ? -6.961 -15.406 -14.93 1 97.5 90 LYS A O 1
ATOM 705 N N . SER A 1 91 ? -6.062 -14.016 -16.547 1 97.25 91 SER A N 1
ATOM 706 C CA . SER A 1 91 ? -5.523 -15.086 -17.375 1 97.25 91 SER A CA 1
ATOM 707 C C . SER A 1 91 ? -4.07 -14.812 -17.75 1 97.25 91 SER A C 1
ATOM 709 O O . SER A 1 91 ? -3.547 -13.734 -17.484 1 97.25 91 SER A O 1
ATOM 711 N N . LYS A 1 92 ? -3.455 -15.773 -18.422 1 94.88 92 LYS A N 1
ATOM 712 C CA . LYS A 1 92 ? -2.061 -15.648 -18.828 1 94.88 92 LYS A CA 1
ATOM 713 C C . LYS A 1 92 ? -1.877 -14.492 -19.812 1 94.88 92 LYS A C 1
ATOM 715 O O . LYS A 1 92 ? -0.795 -13.914 -19.891 1 94.88 92 LYS A O 1
ATOM 720 N N . ASP A 1 93 ? -2.98 -14.133 -20.469 1 95.25 93 ASP A N 1
ATOM 721 C CA . ASP A 1 93 ? -2.893 -13.125 -21.516 1 95.25 93 ASP A CA 1
ATOM 722 C C . ASP A 1 93 ? -3.08 -11.719 -20.953 1 95.25 93 ASP A C 1
ATOM 724 O O . ASP A 1 93 ? -2.828 -10.727 -21.625 1 95.25 93 ASP A O 1
ATOM 728 N N . ASP A 1 94 ? -3.604 -11.672 -19.781 1 96.38 94 ASP A N 1
ATOM 729 C CA . ASP A 1 94 ? -3.793 -10.359 -19.172 1 96.38 94 ASP A CA 1
ATOM 730 C C . ASP A 1 94 ? -2.455 -9.734 -18.766 1 96.38 94 ASP A C 1
ATOM 732 O O . ASP A 1 94 ? -1.637 -10.383 -18.109 1 96.38 94 ASP A O 1
ATOM 736 N N . ASP A 1 95 ? -2.182 -8.547 -19.188 1 94.75 95 ASP A N 1
ATOM 737 C CA . ASP A 1 95 ? -0.93 -7.859 -18.875 1 94.75 95 ASP A CA 1
ATOM 738 C C . ASP A 1 95 ? -0.798 -7.602 -17.375 1 94.75 95 ASP A C 1
ATOM 740 O O . ASP A 1 95 ? -1.781 -7.27 -16.703 1 94.75 95 ASP A O 1
ATOM 744 N N . LEU A 1 96 ? 0.439 -7.723 -16.969 1 93.94 96 LEU A N 1
ATOM 745 C CA . LEU A 1 96 ? 0.767 -7.324 -15.602 1 93.94 96 LEU A CA 1
ATOM 746 C C . LEU A 1 96 ? 0.944 -5.812 -15.5 1 93.94 96 LEU A C 1
ATOM 748 O O . LEU A 1 96 ? 1.926 -5.266 -16.016 1 93.94 96 LEU A O 1
ATOM 752 N N . THR A 1 97 ? -0.053 -5.094 -14.898 1 90.94 97 THR A N 1
ATOM 753 C CA . THR A 1 97 ? -0.016 -3.641 -14.789 1 90.94 97 THR A CA 1
ATOM 754 C C . THR A 1 97 ? -0.093 -3.207 -13.328 1 90.94 97 THR A C 1
ATOM 756 O O . THR A 1 97 ? -0.211 -4.043 -12.43 1 90.94 97 THR A O 1
ATOM 759 N N . TYR A 1 98 ? 0.032 -1.864 -13.203 1 87.06 98 TYR A N 1
ATOM 760 C CA . TYR A 1 98 ? -0.038 -1.303 -11.859 1 87.06 98 TYR A CA 1
ATOM 761 C C . TYR A 1 98 ? -1.429 -1.484 -11.266 1 87.06 98 TYR A C 1
ATOM 763 O O . TYR A 1 98 ? -2.436 -1.306 -11.961 1 87.06 98 TYR A O 1
ATOM 771 N N . PHE A 1 99 ? -1.41 -1.855 -9.922 1 85.12 99 PHE A N 1
ATOM 772 C CA . PHE A 1 99 ? -2.676 -1.952 -9.203 1 85.12 99 PHE A CA 1
ATOM 773 C C . PHE A 1 99 ? -2.453 -1.832 -7.699 1 85.12 99 PHE A C 1
ATOM 775 O O . PHE A 1 99 ? -1.332 -1.999 -7.215 1 85.12 99 PHE A O 1
ATOM 782 N N . MET B 1 1 ? -1.171 8.773 -7.574 1 33.47 1 MET B N 1
ATOM 783 C CA . MET B 1 1 ? 0.06 8.844 -8.352 1 33.47 1 MET B CA 1
ATOM 784 C C . MET B 1 1 ? 0.792 7.504 -8.328 1 33.47 1 MET B C 1
ATOM 786 O O . MET B 1 1 ? 0.85 6.84 -7.293 1 33.47 1 MET B O 1
ATOM 790 N N . MET B 1 2 ? 0.872 6.957 -9.328 1 42.44 2 MET B N 1
ATOM 791 C CA . MET B 1 2 ? 1.387 5.621 -9.625 1 42.44 2 MET B CA 1
ATOM 792 C C . MET B 1 2 ? 2.879 5.535 -9.312 1 42.44 2 MET B C 1
ATOM 794 O O . MET B 1 2 ? 3.65 6.406 -9.727 1 42.44 2 MET B O 1
ATOM 798 N N . PRO B 1 3 ? 3.32 4.863 -8.102 1 49.53 3 PRO B N 1
ATOM 799 C CA . PRO B 1 3 ? 4.742 4.621 -7.848 1 49.53 3 PRO B CA 1
ATOM 800 C C . PRO B 1 3 ? 5.559 4.516 -9.133 1 49.53 3 PRO B C 1
ATOM 802 O O . PRO B 1 3 ? 4.988 4.434 -10.227 1 49.53 3 PRO B O 1
ATOM 805 N N . GLY B 1 4 ? 6.883 4.488 -9.016 1 58.91 4 GLY B N 1
ATOM 806 C CA . GLY B 1 4 ? 7.922 4.289 -10.008 1 58.91 4 GLY B CA 1
ATOM 807 C C . GLY B 1 4 ? 7.516 3.336 -11.117 1 58.91 4 GLY B C 1
ATOM 808 O O . GLY B 1 4 ? 6.586 2.541 -10.953 1 58.91 4 GLY B O 1
ATOM 809 N N . GLY B 1 5 ? 7.805 3.658 -12.25 1 75 5 GLY B N 1
ATOM 810 C CA . GLY B 1 5 ? 7.555 2.875 -13.453 1 75 5 GLY B CA 1
ATOM 811 C C . GLY B 1 5 ? 7.895 1.406 -13.289 1 75 5 GLY B C 1
ATOM 812 O O . GLY B 1 5 ? 8.82 1.057 -12.555 1 75 5 GLY B O 1
ATOM 813 N N . LEU B 1 6 ? 7.02 0.472 -13.633 1 85.88 6 LEU B N 1
ATOM 814 C CA . LEU B 1 6 ? 7.25 -0.968 -13.617 1 85.88 6 LEU B CA 1
ATOM 815 C C . LEU B 1 6 ? 8.375 -1.345 -14.578 1 85.88 6 LEU B C 1
ATOM 817 O O . LEU B 1 6 ? 8.539 -0.713 -15.625 1 85.88 6 LEU B O 1
ATOM 821 N N . SER B 1 7 ? 9.188 -2.203 -14.125 1 91.12 7 SER B N 1
ATOM 822 C CA . SER B 1 7 ? 10.18 -2.771 -15.023 1 91.12 7 SER B CA 1
ATOM 823 C C . SER B 1 7 ? 9.523 -3.521 -16.172 1 91.12 7 SER B C 1
ATOM 825 O O . SER B 1 7 ? 8.297 -3.639 -16.234 1 91.12 7 SER B O 1
ATOM 827 N N . GLU B 1 8 ? 10.375 -3.971 -17.062 1 93.81 8 GLU B N 1
ATOM 828 C CA . GLU B 1 8 ? 9.875 -4.906 -18.078 1 93.81 8 GLU B CA 1
ATOM 829 C C . GLU B 1 8 ? 9.5 -6.242 -17.438 1 93.81 8 GLU B C 1
ATOM 831 O O . GLU B 1 8 ? 10.047 -6.625 -16.406 1 93.81 8 GLU B O 1
ATOM 836 N N . ALA B 1 9 ? 8.562 -6.949 -18.125 1 95.94 9 ALA B N 1
ATOM 837 C CA . ALA B 1 9 ? 8.156 -8.266 -17.641 1 95.94 9 ALA B CA 1
ATOM 838 C C . ALA B 1 9 ? 9.258 -9.297 -17.875 1 95.94 9 ALA B C 1
ATOM 840 O O . ALA B 1 9 ? 9.93 -9.289 -18.906 1 95.94 9 ALA B O 1
ATOM 841 N N . ARG B 1 10 ? 9.531 -10.094 -16.938 1 96.94 10 ARG B N 1
ATOM 842 C CA . ARG B 1 10 ? 10.508 -11.18 -17.016 1 96.94 10 ARG B CA 1
ATOM 843 C C . ARG B 1 10 ? 9.898 -12.492 -16.531 1 96.94 10 ARG B C 1
ATOM 845 O O . ARG B 1 10 ? 9.008 -12.492 -15.68 1 96.94 10 ARG B O 1
ATOM 852 N N . PRO B 1 11 ? 10.367 -13.539 -17.062 1 98 11 PRO B N 1
ATOM 853 C CA . PRO B 1 11 ? 9.906 -14.82 -16.531 1 98 11 PRO B CA 1
ATOM 854 C C . PRO B 1 11 ? 10.25 -15.008 -15.055 1 98 11 PRO B C 1
ATOM 856 O O . PRO B 1 11 ? 11.32 -14.57 -14.609 1 98 11 PRO B O 1
ATOM 859 N N . ALA B 1 12 ? 9.352 -15.719 -14.344 1 98.06 12 ALA B N 1
ATOM 860 C CA . ALA B 1 12 ? 9.578 -15.945 -12.922 1 98.06 12 ALA B CA 1
ATOM 861 C C . ALA B 1 12 ? 10.773 -16.859 -12.703 1 98.06 12 ALA B C 1
ATOM 863 O O . ALA B 1 12 ? 10.961 -17.844 -13.438 1 98.06 12 ALA B O 1
ATOM 864 N N . THR B 1 13 ? 11.57 -16.516 -11.68 1 97.88 13 THR B N 1
ATOM 865 C CA . THR B 1 13 ? 12.688 -17.344 -11.227 1 97.88 13 THR B CA 1
ATOM 866 C C . THR B 1 13 ? 12.305 -18.141 -9.984 1 97.88 13 THR B C 1
ATOM 868 O O . THR B 1 13 ? 11.188 -18.016 -9.477 1 97.88 13 THR B O 1
ATOM 871 N N . ARG B 1 14 ? 13.219 -18.953 -9.578 1 97.69 14 ARG B N 1
ATOM 872 C CA . ARG B 1 14 ? 13.008 -19.719 -8.352 1 97.69 14 ARG B CA 1
ATOM 873 C C . ARG B 1 14 ? 12.805 -18.797 -7.16 1 97.69 14 ARG B C 1
ATOM 875 O O . ARG B 1 14 ? 11.984 -19.062 -6.285 1 97.69 14 ARG B O 1
ATOM 882 N N . GLU B 1 15 ? 13.523 -17.703 -7.094 1 96.94 15 GLU B N 1
ATOM 883 C CA . GLU B 1 15 ? 13.398 -16.734 -6.016 1 96.94 15 GLU B CA 1
ATOM 884 C C . GLU B 1 15 ? 12.008 -16.109 -6 1 96.94 15 GLU B C 1
ATOM 886 O O . GLU B 1 15 ? 11.414 -15.914 -4.938 1 96.94 15 GLU B O 1
ATOM 891 N N . ILE B 1 16 ? 11.461 -15.812 -7.176 1 97.94 16 ILE B N 1
ATOM 892 C CA . ILE B 1 16 ? 10.133 -15.234 -7.293 1 97.94 16 ILE B CA 1
ATOM 893 C C . ILE B 1 16 ? 9.086 -16.25 -6.848 1 97.94 16 ILE B C 1
ATOM 895 O O . ILE B 1 16 ? 8.109 -15.898 -6.172 1 97.94 16 ILE B O 1
ATOM 899 N N . GLN B 1 17 ? 9.289 -17.484 -7.246 1 98.56 17 GLN B N 1
ATOM 900 C CA . GLN B 1 17 ? 8.383 -18.531 -6.793 1 98.56 17 GLN B CA 1
ATOM 901 C C . GLN B 1 17 ? 8.383 -18.641 -5.27 1 98.56 17 GLN B C 1
ATOM 903 O O . GLN B 1 17 ? 7.328 -18.781 -4.648 1 98.56 17 GLN B O 1
ATOM 908 N N . GLU B 1 18 ? 9.57 -18.594 -4.676 1 97.75 18 GLU B N 1
ATOM 909 C CA . GLU B 1 18 ? 9.664 -18.672 -3.223 1 97.75 18 GLU B CA 1
ATOM 910 C C . GLU B 1 18 ? 8.938 -17.5 -2.559 1 97.75 18 GLU B C 1
ATOM 912 O O . GLU B 1 18 ? 8.281 -17.672 -1.528 1 97.75 18 GLU B O 1
ATOM 917 N N . MET B 1 19 ? 9.047 -16.328 -3.131 1 96.69 19 MET B N 1
ATOM 918 C CA . MET B 1 19 ? 8.336 -15.164 -2.617 1 96.69 19 MET B CA 1
ATOM 919 C C . MET B 1 19 ? 6.828 -15.367 -2.686 1 96.69 19 MET B C 1
ATOM 921 O O . MET B 1 19 ? 6.117 -15.102 -1.715 1 96.69 19 MET B O 1
ATOM 925 N N . ALA B 1 20 ? 6.387 -15.812 -3.824 1 97.94 20 ALA B N 1
ATOM 926 C CA . ALA B 1 20 ? 4.965 -16.094 -3.99 1 97.94 20 ALA B CA 1
ATOM 927 C C . ALA B 1 20 ? 4.48 -17.109 -2.961 1 97.94 20 ALA B C 1
ATOM 929 O O . ALA B 1 20 ? 3.418 -16.938 -2.355 1 97.94 20 ALA B O 1
ATOM 930 N N . ASP B 1 21 ? 5.293 -18.109 -2.725 1 97.94 21 ASP B N 1
ATOM 931 C CA . ASP B 1 21 ? 4.918 -19.172 -1.783 1 97.94 21 ASP B CA 1
ATOM 932 C C . ASP B 1 21 ? 4.797 -18.609 -0.364 1 97.94 21 ASP B C 1
ATOM 934 O O . ASP B 1 21 ? 3.926 -19.031 0.399 1 97.94 21 ASP B O 1
ATOM 938 N N . LYS B 1 22 ? 5.648 -17.75 -0.039 1 96.31 22 LYS B N 1
ATOM 939 C CA . LYS B 1 22 ? 5.664 -17.188 1.31 1 96.31 22 LYS B CA 1
ATOM 940 C C . LYS B 1 22 ? 4.41 -16.359 1.581 1 96.31 22 LYS B C 1
ATOM 942 O O . LYS B 1 22 ? 3.93 -16.312 2.715 1 96.31 22 LYS B O 1
ATOM 947 N N . VAL B 1 23 ? 3.836 -15.75 0.537 1 97 23 VAL B N 1
ATOM 948 C CA . VAL B 1 23 ? 2.688 -14.883 0.781 1 97 23 VAL B CA 1
ATOM 949 C C . VAL B 1 23 ? 1.398 -15.617 0.433 1 97 23 VAL B C 1
ATOM 951 O O . VAL B 1 23 ? 0.302 -15.086 0.607 1 97 23 VAL B O 1
ATOM 954 N N . LYS B 1 24 ? 1.498 -16.812 -0.027 1 97.94 24 LYS B N 1
ATOM 955 C CA . LYS B 1 24 ? 0.338 -17.594 -0.419 1 97.94 24 LYS B CA 1
ATOM 956 C C . LYS B 1 24 ? -0.677 -17.688 0.717 1 97.94 24 LYS B C 1
ATOM 958 O O . LYS B 1 24 ? -1.874 -17.484 0.505 1 97.94 24 LYS B O 1
ATOM 963 N N . PRO B 1 25 ? -0.227 -17.984 1.953 1 97.44 25 PRO B N 1
ATOM 964 C CA . PRO B 1 25 ? -1.222 -18.062 3.025 1 97.44 25 PRO B CA 1
ATOM 965 C C . PRO B 1 25 ? -1.979 -16.75 3.217 1 97.44 25 PRO B C 1
ATOM 967 O O . PRO B 1 25 ? -3.166 -16.766 3.555 1 97.44 25 PRO B O 1
ATOM 970 N N . GLN B 1 26 ? -1.298 -15.672 3.08 1 95 26 GLN B N 1
ATOM 971 C CA . GLN B 1 26 ? -1.969 -14.375 3.176 1 95 26 GLN B CA 1
ATOM 972 C C . GLN B 1 26 ? -3.051 -14.234 2.109 1 95 26 GLN B C 1
ATOM 974 O O . GLN B 1 26 ? -4.16 -13.781 2.398 1 95 26 GLN B O 1
ATOM 979 N N . LEU B 1 27 ? -2.73 -14.633 0.913 1 97.44 27 LEU B N 1
ATOM 980 C CA . LEU B 1 27 ? -3.686 -14.555 -0.188 1 97.44 27 LEU B CA 1
ATOM 981 C C . LEU B 1 27 ? -4.895 -15.445 0.077 1 97.44 27 LEU B C 1
ATOM 983 O O . LEU B 1 27 ? -6.035 -15.023 -0.12 1 97.44 27 LEU B O 1
ATOM 987 N N . GLU B 1 28 ? -4.59 -16.609 0.539 1 98.25 28 GLU B N 1
ATOM 988 C CA . GLU B 1 28 ? -5.664 -17.562 0.8 1 98.25 28 GLU B CA 1
ATOM 989 C C . GLU B 1 28 ? -6.59 -17.062 1.904 1 98.25 28 GLU B C 1
ATOM 991 O O . GLU B 1 28 ? -7.801 -17.281 1.852 1 98.25 28 GLU B O 1
ATOM 996 N N . GLU B 1 29 ? -6.035 -16.469 2.887 1 96.75 29 GLU B N 1
ATOM 997 C CA . GLU B 1 29 ? -6.855 -15.891 3.947 1 96.75 29 GLU B CA 1
ATOM 998 C C . GLU B 1 29 ? -7.754 -14.781 3.404 1 96.75 29 GLU B C 1
ATOM 1000 O O . GLU B 1 29 ? -8.938 -14.711 3.748 1 96.75 29 GLU B O 1
ATOM 1005 N N . LYS B 1 30 ? -7.285 -14.016 2.541 1 93.5 30 LYS B N 1
ATOM 1006 C CA . LYS B 1 30 ? -8.023 -12.867 2.031 1 93.5 30 LYS B CA 1
ATOM 1007 C C . LYS B 1 30 ? -9.094 -13.305 1.029 1 93.5 30 LYS B C 1
ATOM 1009 O O . LYS B 1 30 ? -10.18 -12.719 0.977 1 93.5 30 LYS B O 1
ATOM 1014 N N . THR B 1 31 ? -8.805 -14.242 0.233 1 95.56 31 THR B N 1
ATOM 1015 C CA . THR B 1 31 ? -9.742 -14.672 -0.8 1 95.56 31 THR B CA 1
ATOM 1016 C C . THR B 1 31 ? -10.656 -15.781 -0.276 1 95.56 31 THR B C 1
ATOM 1018 O O . THR B 1 31 ? -11.664 -16.109 -0.904 1 95.56 31 THR B O 1
ATOM 1021 N N . ASN B 1 32 ? -10.258 -16.281 0.819 1 95.88 32 ASN B N 1
ATOM 1022 C CA . ASN B 1 32 ? -10.969 -17.438 1.373 1 95.88 32 ASN B CA 1
ATOM 1023 C C . ASN B 1 32 ? -10.984 -18.609 0.397 1 95.88 32 ASN B C 1
ATOM 1025 O O . ASN B 1 32 ? -12.031 -19.219 0.181 1 95.88 32 ASN B O 1
ATOM 1029 N N . GLU B 1 33 ? -9.836 -18.812 -0.279 1 95.31 33 GLU B N 1
ATOM 1030 C CA . GLU B 1 33 ? -9.602 -19.922 -1.208 1 95.31 33 GLU B CA 1
ATOM 1031 C C . GLU B 1 33 ? -8.266 -20.594 -0.937 1 95.31 33 GLU B C 1
ATOM 1033 O O . GLU B 1 33 ? -7.348 -19.984 -0.389 1 95.31 33 GLU B O 1
ATOM 1038 N N . SER B 1 34 ? -8.281 -21.891 -1.219 1 96.12 34 SER B N 1
ATOM 1039 C CA . SER B 1 34 ? -7.016 -22.625 -1.209 1 96.12 34 SER B CA 1
ATOM 1040 C C . SER B 1 34 ? -6.52 -22.891 -2.625 1 96.12 34 SER B C 1
ATOM 1042 O O . SER B 1 34 ? -7.293 -23.297 -3.494 1 96.12 34 SER B O 1
ATOM 1044 N N . TYR B 1 35 ? -5.32 -22.656 -2.809 1 96.75 35 TYR B N 1
ATOM 1045 C CA . TYR B 1 35 ? -4.758 -22.828 -4.141 1 96.75 35 TYR B CA 1
ATOM 1046 C C . TYR B 1 35 ? -3.85 -24.047 -4.195 1 96.75 35 TYR B C 1
ATOM 1048 O O . TYR B 1 35 ? -2.75 -24.031 -3.637 1 96.75 35 TYR B O 1
ATOM 1056 N N . GLU B 1 36 ? -4.312 -25.062 -4.859 1 95.69 36 GLU B N 1
ATOM 1057 C CA . GLU B 1 36 ? -3.494 -26.25 -5.027 1 95.69 36 GLU B CA 1
ATOM 1058 C C . GLU B 1 36 ? -2.314 -25.984 -5.961 1 95.69 36 GLU B C 1
ATOM 1060 O O . GLU B 1 36 ? -1.175 -26.344 -5.645 1 95.69 36 GLU B O 1
ATOM 1065 N N . GLU B 1 37 ? -2.645 -25.469 -7.078 1 97.5 37 GLU B N 1
ATOM 1066 C CA . GLU B 1 37 ? -1.603 -24.984 -7.984 1 97.5 37 GLU B CA 1
ATOM 1067 C C . GLU B 1 37 ? -1.328 -23.5 -7.77 1 97.5 37 GLU B C 1
ATOM 1069 O O . GLU B 1 37 ? -2.26 -22.703 -7.684 1 97.5 37 GLU B O 1
ATOM 1074 N N . PHE B 1 38 ? -0.077 -23.203 -7.699 1 98.44 38 PHE B N 1
ATOM 1075 C CA . PHE B 1 38 ? 0.36 -21.844 -7.418 1 98.44 38 PHE B CA 1
ATOM 1076 C C . PHE B 1 38 ? 1.729 -21.578 -8.031 1 98.44 38 PHE B C 1
ATOM 1078 O O . PHE B 1 38 ? 2.732 -21.516 -7.316 1 98.44 38 PHE B O 1
ATOM 1085 N N . ILE B 1 39 ? 1.732 -21.312 -9.367 1 98.38 39 ILE B N 1
ATOM 1086 C CA . ILE B 1 39 ? 2.984 -21.266 -10.117 1 98.38 39 ILE B CA 1
ATOM 1087 C C . ILE B 1 39 ? 3.215 -19.859 -10.648 1 98.38 39 ILE B C 1
ATOM 1089 O O . ILE B 1 39 ? 2.436 -19.359 -11.461 1 98.38 39 ILE B O 1
ATOM 1093 N N . ALA B 1 40 ? 4.242 -19.25 -10.188 1 98.5 40 ALA B N 1
ATOM 1094 C CA . ALA B 1 40 ? 4.621 -17.938 -10.711 1 98.5 40 ALA B CA 1
ATOM 1095 C C . ALA B 1 40 ? 5.094 -18.031 -12.156 1 98.5 40 ALA B C 1
ATOM 1097 O O . ALA B 1 40 ? 5.969 -18.844 -12.477 1 98.5 40 ALA B O 1
ATOM 1098 N N . ILE B 1 41 ? 4.59 -17.188 -13 1 98.06 41 ILE B N 1
ATOM 1099 C CA . ILE B 1 41 ? 4.902 -17.297 -14.422 1 98.06 41 ILE B CA 1
ATOM 1100 C C . ILE B 1 41 ? 5.707 -16.078 -14.875 1 98.06 41 ILE B C 1
ATOM 1102 O O . ILE B 1 41 ? 6.711 -16.219 -15.57 1 98.06 41 ILE B O 1
ATOM 1106 N N . LEU B 1 42 ? 5.27 -14.883 -14.57 1 98.12 42 LEU B N 1
ATOM 1107 C CA . LEU B 1 42 ? 5.844 -13.602 -14.977 1 98.12 42 LEU B CA 1
ATOM 1108 C C . LEU B 1 42 ? 5.867 -12.625 -13.805 1 98.12 42 LEU B C 1
ATOM 1110 O O . LEU B 1 42 ? 5.031 -12.711 -12.898 1 98.12 42 LEU B O 1
ATOM 1114 N N . TYR B 1 43 ? 6.871 -11.727 -13.938 1 98.31 43 TYR B N 1
ATOM 1115 C CA . TYR B 1 43 ? 6.855 -10.711 -12.891 1 98.31 43 TYR B CA 1
ATOM 1116 C C . TYR B 1 43 ? 7.434 -9.391 -13.398 1 98.31 43 TYR B C 1
ATOM 1118 O O . TYR B 1 43 ? 8.172 -9.375 -14.383 1 98.31 43 TYR B O 1
ATOM 1126 N N . LYS B 1 44 ? 7.07 -8.336 -12.766 1 96.44 44 LYS B N 1
ATOM 1127 C CA . LYS B 1 44 ? 7.648 -7 -12.844 1 96.44 44 LYS B CA 1
ATOM 1128 C C . LYS B 1 44 ? 8.008 -6.469 -11.461 1 96.44 44 LYS B C 1
ATOM 1130 O O . LYS B 1 44 ? 7.445 -6.906 -10.461 1 96.44 44 LYS B O 1
ATOM 1135 N N . SER B 1 45 ? 8.945 -5.664 -11.398 1 94.06 45 SER B N 1
ATOM 1136 C CA . SER B 1 45 ? 9.32 -5.082 -10.117 1 94.06 45 SER B CA 1
ATOM 1137 C C . SER B 1 45 ? 9.305 -3.559 -10.172 1 94.06 45 SER B C 1
ATOM 1139 O O . SER B 1 45 ? 9.32 -2.973 -11.258 1 94.06 45 SER B O 1
ATOM 1141 N N . GLN B 1 46 ? 9.164 -2.984 -9.008 1 90.12 46 GLN B N 1
ATOM 1142 C CA . GLN B 1 46 ? 9.164 -1.533 -8.859 1 90.12 46 GLN B CA 1
ATOM 1143 C C . GLN B 1 46 ? 9.812 -1.121 -7.539 1 90.12 46 GLN B C 1
ATOM 1145 O O . GLN B 1 46 ? 9.438 -1.619 -6.473 1 90.12 46 GLN B O 1
ATOM 1150 N N . VAL B 1 47 ? 10.828 -0.243 -7.711 1 87.31 47 VAL B N 1
ATOM 1151 C CA . VAL B 1 47 ? 11.406 0.336 -6.504 1 87.31 47 VAL B CA 1
ATOM 1152 C C . VAL B 1 47 ? 10.453 1.378 -5.918 1 87.31 47 VAL B C 1
ATOM 1154 O O . VAL B 1 47 ? 10.023 2.299 -6.621 1 87.31 47 VAL B O 1
ATOM 1157 N N . VAL B 1 48 ? 10.094 1.123 -4.691 1 85.56 48 VAL B N 1
ATOM 1158 C CA . VAL B 1 48 ? 9.25 2.088 -3.992 1 85.56 48 VAL B CA 1
ATOM 1159 C C . VAL B 1 48 ? 10.008 2.672 -2.805 1 85.56 48 VAL B C 1
ATOM 1161 O O . VAL B 1 48 ? 10.578 1.931 -1.999 1 85.56 48 VAL B O 1
ATOM 1164 N N . ALA B 1 49 ? 10.109 3.969 -2.785 1 86.12 49 ALA B N 1
ATOM 1165 C CA . ALA B 1 49 ? 10.758 4.672 -1.682 1 86.12 49 ALA B CA 1
ATOM 1166 C C . ALA B 1 49 ? 10.047 5.992 -1.379 1 86.12 49 ALA B C 1
ATOM 1168 O O . ALA B 1 49 ? 9.711 6.746 -2.295 1 86.12 49 ALA B O 1
ATOM 1169 N N . GLY B 1 50 ? 9.797 6.234 -0.05 1 88.31 50 GLY B N 1
ATOM 1170 C CA . GLY B 1 50 ? 9.141 7.461 0.374 1 88.31 50 GLY B CA 1
ATOM 1171 C C . GLY B 1 50 ? 8.773 7.465 1.847 1 88.31 50 GLY B C 1
ATOM 1172 O O . GLY B 1 50 ? 9.445 6.82 2.658 1 88.31 50 GLY B O 1
ATOM 1173 N N . ILE B 1 51 ? 7.809 8.32 2.115 1 90.44 51 ILE B N 1
ATOM 1174 C CA . ILE B 1 51 ? 7.352 8.445 3.496 1 90.44 51 ILE B CA 1
ATOM 1175 C C . ILE B 1 51 ? 5.832 8.32 3.551 1 90.44 51 ILE B C 1
ATOM 1177 O O . ILE B 1 51 ? 5.121 8.93 2.75 1 90.44 51 ILE B O 1
ATOM 1181 N N . ASN B 1 52 ? 5.441 7.449 4.43 1 92.25 52 ASN B N 1
ATOM 1182 C CA . ASN B 1 52 ? 4.031 7.445 4.797 1 92.25 52 ASN B CA 1
ATOM 1183 C C . ASN B 1 52 ? 3.75 8.406 5.949 1 92.25 52 ASN B C 1
ATOM 1185 O O . ASN B 1 52 ? 4.426 8.359 6.977 1 92.25 52 ASN B O 1
ATOM 1189 N N . TYR B 1 53 ? 2.775 9.18 5.75 1 95.06 53 TYR B N 1
ATOM 1190 C CA . TYR B 1 53 ? 2.271 10.023 6.824 1 95.06 53 TYR B CA 1
ATOM 1191 C C . TYR B 1 53 ? 0.901 9.555 7.297 1 95.06 53 TYR B C 1
ATOM 1193 O O . TYR B 1 53 ? -0.048 9.5 6.512 1 95.06 53 TYR B O 1
ATOM 1201 N N . PHE B 1 54 ? 0.842 9.242 8.57 1 97.19 54 PHE B N 1
ATOM 1202 C CA . PHE B 1 54 ? -0.435 8.984 9.227 1 97.19 54 PHE B CA 1
ATOM 1203 C C . PHE B 1 54 ? -0.966 10.258 9.883 1 97.19 54 PHE B C 1
ATOM 1205 O O . PHE B 1 54 ? -0.332 10.805 10.789 1 97.19 54 PHE B O 1
ATOM 1212 N N . ILE B 1 55 ? -2.127 10.594 9.453 1 98.38 55 ILE B N 1
ATOM 1213 C CA . ILE B 1 55 ? -2.629 11.891 9.898 1 98.38 55 ILE B CA 1
ATOM 1214 C C . ILE B 1 55 ? -4.027 11.727 10.484 1 98.38 55 ILE B C 1
ATOM 1216 O O . ILE B 1 55 ? -4.895 11.102 9.875 1 98.38 55 ILE B O 1
ATOM 1220 N N . LYS B 1 56 ? -4.199 12.273 11.641 1 98.5 56 LYS B N 1
ATOM 1221 C CA . LYS B 1 56 ? -5.531 12.383 12.234 1 98.5 56 LYS B CA 1
ATOM 1222 C C . LYS B 1 56 ? -6.207 13.688 11.812 1 98.5 56 LYS B C 1
ATOM 1224 O O . LYS B 1 56 ? -5.684 14.773 12.062 1 98.5 56 LYS B O 1
ATOM 1229 N N . ILE B 1 57 ? -7.34 13.555 11.18 1 98.75 57 ILE B N 1
ATOM 1230 C CA . ILE B 1 57 ? -8.047 14.703 10.633 1 98.75 57 ILE B CA 1
ATOM 1231 C C . ILE B 1 57 ? -9.383 14.883 11.344 1 98.75 57 ILE B C 1
ATOM 1233 O O . ILE B 1 57 ? -10.195 13.953 11.398 1 98.75 57 ILE B O 1
ATOM 1237 N N . GLN B 1 58 ? -9.641 16.016 11.867 1 98.38 58 GLN B N 1
ATOM 1238 C CA . GLN B 1 58 ? -10.938 16.375 12.414 1 98.38 58 GLN B CA 1
ATOM 1239 C C . GLN B 1 58 ? -11.898 16.812 11.312 1 98.38 58 GLN B C 1
ATOM 1241 O O . GLN B 1 58 ? -11.586 17.703 10.531 1 98.38 58 GLN B O 1
ATOM 1246 N N . ILE B 1 59 ? -13.039 16.125 11.25 1 98.06 59 ILE B N 1
ATOM 1247 C CA . ILE B 1 59 ? -13.984 16.438 10.18 1 98.06 59 ILE B CA 1
ATOM 1248 C C . ILE B 1 59 ? -15.289 16.969 10.773 1 98.06 59 ILE B C 1
ATOM 1250 O O . ILE B 1 59 ? -16.344 16.844 10.148 1 98.06 59 ILE B O 1
ATOM 1254 N N . GLY B 1 60 ? -15.328 17.391 11.852 1 93.62 60 GLY B N 1
ATOM 1255 C CA . GLY B 1 60 ? -16.469 17.984 12.539 1 93.62 60 GLY B CA 1
ATOM 1256 C C . GLY B 1 60 ? -16.672 17.438 13.938 1 93.62 60 GLY B C 1
ATOM 1257 O O . GLY B 1 60 ? -16.688 16.219 14.141 1 93.62 60 GLY B O 1
ATOM 1258 N N . GLY B 1 61 ? -16.891 18.359 14.781 1 90.69 61 GLY B N 1
ATOM 1259 C CA . GLY B 1 61 ? -17.109 17.938 16.156 1 90.69 61 GLY B CA 1
ATOM 1260 C C . GLY B 1 61 ? -16.016 17.031 16.688 1 90.69 61 GLY B C 1
ATOM 1261 O O . GLY B 1 61 ? -14.836 17.359 16.609 1 90.69 61 GLY B O 1
ATOM 1262 N N . GLN B 1 62 ? -16.469 15.852 17.203 1 92.19 62 GLN B N 1
ATOM 1263 C CA . GLN B 1 62 ? -15.516 14.93 17.812 1 92.19 62 GLN B CA 1
ATOM 1264 C C . GLN B 1 62 ? -15.156 13.797 16.844 1 92.19 62 GLN B C 1
ATOM 1266 O O . GLN B 1 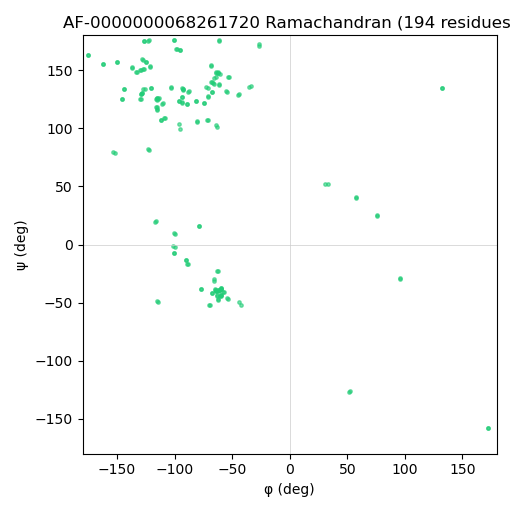62 ? -14.492 12.836 17.234 1 92.19 62 GLN B O 1
ATOM 1271 N N . VAL B 1 63 ? -15.578 13.945 15.633 1 96.81 63 VAL B N 1
ATOM 1272 C CA . VAL B 1 63 ? -15.375 12.875 14.664 1 96.81 63 VAL B CA 1
ATOM 1273 C C . VAL B 1 63 ? -14.078 13.109 13.898 1 96.81 63 VAL B C 1
ATOM 1275 O O . VAL B 1 63 ? -13.789 14.234 13.484 1 96.81 63 VAL B O 1
ATOM 1278 N N . CYS B 1 64 ? -13.32 12.078 13.773 1 98.19 64 CYS B N 1
ATOM 1279 C CA . CYS B 1 64 ? -12.07 1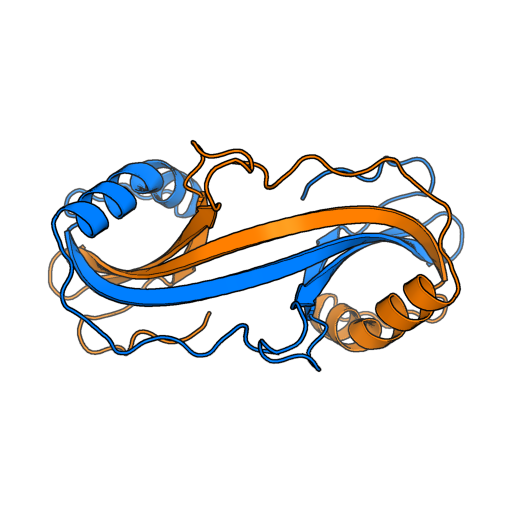2.164 13.031 1 98.19 64 CYS B CA 1
ATOM 1280 C C . CYS B 1 64 ? -11.977 11.062 11.984 1 98.19 64 CYS B C 1
ATOM 1282 O O . CYS B 1 64 ? -12.703 10.07 12.062 1 98.19 64 CYS B O 1
ATOM 1284 N N . VAL B 1 65 ? -11.156 11.281 11.031 1 98.38 65 VAL B N 1
ATOM 1285 C CA . VAL B 1 65 ? -10.695 10.281 10.078 1 98.38 65 VAL B CA 1
ATOM 1286 C C . VAL B 1 65 ? -9.172 10.156 10.156 1 98.38 65 VAL B C 1
ATOM 1288 O O . VAL B 1 65 ? -8.469 11.156 10.289 1 98.38 65 VAL B O 1
ATOM 1291 N N . HIS B 1 66 ? -8.672 9 10.188 1 98.56 66 HIS B N 1
ATOM 1292 C CA . HIS B 1 66 ? -7.246 8.766 10.023 1 98.56 66 HIS B CA 1
ATOM 1293 C C . HIS B 1 66 ? -6.902 8.477 8.562 1 98.56 66 HIS B C 1
ATOM 1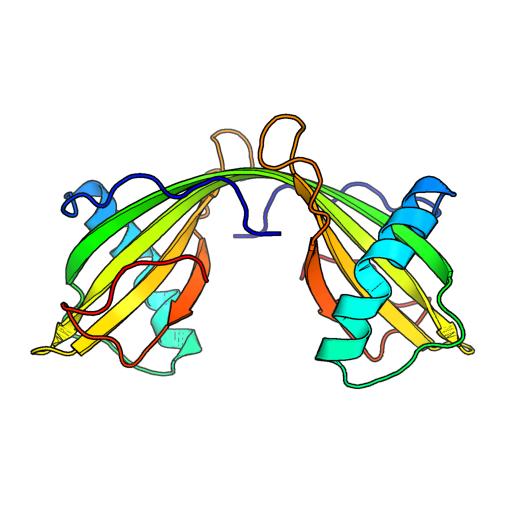295 O O . HIS B 1 66 ? -7.488 7.582 7.949 1 98.56 66 HIS B O 1
ATOM 1301 N N . ILE B 1 67 ? -5.934 9.242 8.016 1 98.12 67 ILE B N 1
ATOM 1302 C CA . ILE B 1 67 ? -5.559 8.984 6.633 1 98.12 67 ILE B CA 1
ATOM 1303 C C . ILE B 1 67 ? -4.074 8.641 6.551 1 98.12 67 ILE B C 1
ATOM 1305 O O . ILE B 1 67 ? -3.291 9.031 7.422 1 98.12 67 ILE B O 1
ATOM 1309 N N . LYS B 1 68 ? -3.703 7.914 5.562 1 95.25 68 LYS B N 1
ATOM 1310 C CA . LYS B 1 68 ? -2.324 7.582 5.223 1 95.25 68 LYS B CA 1
ATOM 1311 C C . LYS B 1 68 ? -1.94 8.164 3.863 1 95.25 68 LYS B C 1
ATOM 1313 O O . LYS B 1 68 ? -2.586 7.871 2.854 1 95.25 68 LYS B O 1
ATOM 1318 N N . VAL B 1 69 ? -0.99 9 3.92 1 95.12 69 VAL B N 1
ATOM 1319 C CA . VAL B 1 69 ? -0.538 9.672 2.705 1 95.12 69 VAL B CA 1
ATOM 1320 C C . VAL B 1 69 ? 0.886 9.234 2.371 1 95.12 69 VAL B C 1
ATOM 1322 O O . VAL B 1 69 ? 1.793 9.367 3.197 1 95.12 69 VAL B O 1
ATOM 1325 N N . PHE B 1 70 ? 1.066 8.766 1.188 1 91.19 70 PHE B N 1
ATOM 1326 C CA . PHE B 1 70 ? 2.395 8.375 0.728 1 91.19 70 PHE B CA 1
ATOM 1327 C C . PHE B 1 70 ? 3.043 9.5 -0.07 1 91.19 70 PHE B C 1
ATOM 1329 O O . PHE B 1 70 ? 2.467 9.984 -1.043 1 91.19 70 PHE B O 1
ATOM 1336 N N . LYS B 1 71 ? 4.176 9.875 0.384 1 91.62 71 LYS B N 1
ATOM 1337 C CA . LYS B 1 71 ? 5.008 10.844 -0.328 1 91.62 71 LYS B CA 1
ATOM 1338 C C . LYS B 1 71 ? 6.273 10.188 -0.867 1 91.62 71 LYS B C 1
ATOM 1340 O O . LYS B 1 71 ? 7.191 9.875 -0.104 1 91.62 71 LYS B O 1
ATOM 1345 N N . PRO B 1 72 ? 6.324 9.984 -2.184 1 88.12 72 PRO B N 1
ATOM 1346 C CA . PRO B 1 72 ? 7.527 9.383 -2.758 1 88.12 72 PRO B CA 1
ATOM 1347 C C . PRO B 1 72 ? 8.766 10.258 -2.594 1 88.12 72 PRO B C 1
ATOM 1349 O O . PRO B 1 72 ? 8.656 11.484 -2.551 1 88.12 72 PRO B O 1
ATOM 1352 N N . LEU B 1 73 ? 9.914 9.648 -2.457 1 83.12 73 LEU B N 1
ATOM 1353 C CA . LEU B 1 73 ? 11.164 10.398 -2.428 1 83.12 73 LEU B CA 1
ATOM 1354 C C . LEU B 1 73 ? 11.391 11.133 -3.744 1 83.12 73 LEU B C 1
ATOM 1356 O O . LEU B 1 73 ? 10.898 10.711 -4.793 1 83.12 73 LEU B O 1
ATOM 1360 N N . PRO B 1 74 ? 12.055 12.281 -3.539 1 74.44 74 PRO B N 1
ATOM 1361 C CA . PRO B 1 74 ? 12.32 13.016 -4.777 1 74.44 74 PRO B CA 1
ATOM 1362 C C . PRO B 1 74 ? 13.008 12.156 -5.836 1 74.44 74 PRO B C 1
ATOM 1364 O O . PRO B 1 74 ? 13.859 11.328 -5.508 1 74.44 74 PRO B O 1
ATOM 1367 N N . GLY B 1 75 ? 12.648 12.391 -7.109 1 65.19 75 GLY B N 1
ATOM 1368 C CA . GLY B 1 75 ? 13.219 11.664 -8.234 1 65.19 75 GLY B CA 1
ATOM 1369 C C . GLY B 1 75 ? 12.367 10.484 -8.664 1 65.19 75 GLY B C 1
ATOM 1370 O O . GLY B 1 75 ? 12.57 9.938 -9.75 1 65.19 75 GLY B O 1
ATOM 1371 N N . GLN B 1 76 ? 11.734 10.008 -7.77 1 58.03 76 GLN B N 1
ATOM 1372 C CA . GLN B 1 76 ? 10.781 8.945 -8.109 1 58.03 76 GLN B CA 1
ATOM 1373 C C . GLN B 1 76 ? 9.375 9.508 -8.289 1 58.03 76 GLN B C 1
ATOM 1375 O O . GLN B 1 76 ? 8.688 9.812 -7.312 1 58.03 76 GLN B O 1
ATOM 1380 N N . ASN B 1 77 ? 8.797 9.711 -9.344 1 55.44 77 ASN B N 1
ATOM 1381 C CA . ASN B 1 77 ? 7.484 10.242 -9.68 1 55.44 77 ASN B CA 1
ATOM 1382 C C . ASN B 1 77 ? 7.008 11.258 -8.648 1 55.44 77 ASN B C 1
ATOM 1384 O O . ASN B 1 77 ? 6.105 10.977 -7.859 1 55.44 77 ASN B O 1
ATOM 1388 N N . GLU B 1 78 ? 7.766 12.25 -8.312 1 53.03 78 GLU B N 1
ATOM 1389 C CA . GLU B 1 78 ? 7.762 13.227 -7.223 1 53.03 78 GLU B CA 1
ATOM 1390 C C . GLU B 1 78 ? 6.348 13.742 -6.949 1 53.03 78 GLU B C 1
ATOM 1392 O O . GLU B 1 78 ? 5.996 14.016 -5.801 1 53.03 78 GLU B O 1
ATOM 1397 N N . ASP B 1 79 ? 5.648 14.211 -7.945 1 56.31 79 ASP B N 1
ATOM 1398 C CA . ASP B 1 79 ? 4.551 15.133 -7.668 1 56.31 79 ASP B CA 1
ATOM 1399 C C . ASP B 1 79 ? 3.314 14.383 -7.18 1 56.31 79 ASP B C 1
ATOM 1401 O O . ASP B 1 79 ? 2.25 14.977 -7.004 1 56.31 79 ASP B O 1
ATOM 1405 N N . ALA B 1 80 ? 3.547 13.055 -6.754 1 73.44 80 ALA B N 1
ATOM 1406 C CA . ALA B 1 80 ? 2.191 12.523 -6.652 1 73.44 80 ALA B CA 1
ATOM 1407 C C . ALA B 1 80 ? 1.919 11.984 -5.25 1 73.44 80 ALA B C 1
ATOM 1409 O O . ALA B 1 80 ? 2.434 10.93 -4.871 1 73.44 80 ALA B O 1
ATOM 1410 N N . LEU B 1 81 ? 1.517 13.023 -4.195 1 88.56 81 LEU B N 1
ATOM 1411 C CA . LEU B 1 81 ? 0.944 12.531 -2.949 1 88.56 81 LEU B CA 1
ATOM 1412 C C . LEU B 1 81 ? -0.253 11.625 -3.219 1 88.56 81 LEU B C 1
ATOM 1414 O O . LEU B 1 81 ? -1.082 11.922 -4.078 1 88.56 81 LEU B O 1
ATOM 1418 N N . GLN B 1 82 ? -0.201 10.547 -2.596 1 89.81 82 GLN B N 1
ATOM 1419 C CA . GLN B 1 82 ? -1.29 9.602 -2.812 1 89.81 82 GLN B CA 1
ATOM 1420 C C . GLN B 1 82 ? -1.929 9.188 -1.491 1 89.81 82 GLN B C 1
ATOM 1422 O O . GLN B 1 82 ? -1.228 8.922 -0.514 1 89.81 82 GLN B O 1
ATOM 1427 N N . LEU B 1 83 ? -3.238 9.195 -1.465 1 94.75 83 LEU B N 1
ATOM 1428 C CA . LEU B 1 83 ? -3.957 8.578 -0.353 1 94.75 83 LEU B CA 1
ATOM 1429 C C . LEU B 1 83 ? -3.855 7.062 -0.411 1 94.75 83 LEU B C 1
ATOM 1431 O O . LEU B 1 83 ? -4.441 6.43 -1.29 1 94.75 83 LEU B O 1
ATOM 1435 N N . SER B 1 84 ? -3.094 6.492 0.452 1 90.25 84 SER B N 1
ATOM 1436 C CA . SER B 1 84 ? -2.844 5.059 0.372 1 90.25 84 SER B CA 1
ATOM 1437 C C . SER B 1 84 ? -3.703 4.289 1.37 1 90.25 84 SER B C 1
ATOM 1439 O O . SER B 1 84 ? -3.713 3.057 1.37 1 90.25 84 SER B O 1
ATOM 1441 N N . GLY B 1 85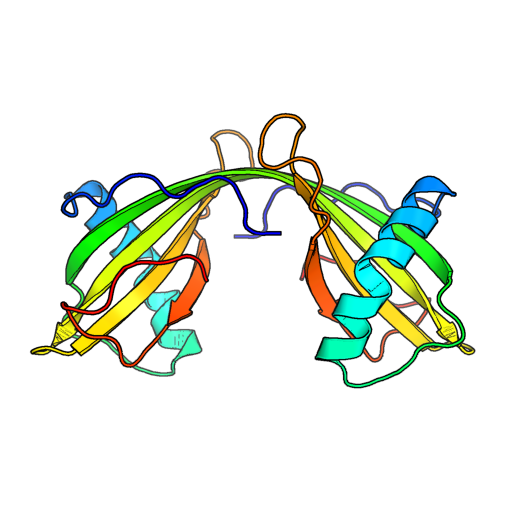 ? -4.406 4.918 2.234 1 91.69 85 GLY B N 1
ATOM 1442 C CA . GLY B 1 85 ? -5.301 4.293 3.193 1 91.69 85 GLY B CA 1
ATOM 1443 C C . GLY B 1 85 ? -6.086 5.297 4.02 1 91.69 85 GLY B C 1
ATOM 1444 O O . GLY B 1 85 ? -5.707 6.465 4.109 1 91.69 85 GLY B O 1
ATOM 1445 N N . TYR B 1 86 ? -7.176 4.719 4.645 1 96.94 86 TYR B N 1
ATOM 1446 C CA . TYR B 1 86 ? -7.941 5.59 5.531 1 96.94 86 TYR B CA 1
ATOM 1447 C C . TYR B 1 86 ? -8.82 4.773 6.469 1 96.94 86 TYR B C 1
ATOM 1449 O O . TYR B 1 86 ? -9.141 3.619 6.184 1 96.94 86 TYR B O 1
ATOM 1457 N N . GLN B 1 87 ? -9.148 5.355 7.598 1 97 87 GLN B N 1
ATOM 1458 C CA . GLN B 1 87 ? -10.102 4.836 8.57 1 97 87 GLN B CA 1
ATOM 1459 C C . GLN B 1 87 ? -11.125 5.902 8.961 1 97 87 GLN B C 1
ATOM 1461 O O . GLN B 1 87 ? -10.758 6.977 9.438 1 97 87 GLN B O 1
ATOM 1466 N N . THR B 1 88 ? -12.367 5.52 8.797 1 97.31 88 THR B N 1
ATOM 1467 C CA . THR B 1 88 ? -13.438 6.426 9.203 1 97.31 88 THR B CA 1
ATOM 1468 C C . THR B 1 88 ? -13.977 6.043 10.578 1 97.31 88 THR B C 1
ATOM 1470 O O . THR B 1 88 ? -13.609 5.004 11.125 1 97.31 88 THR B O 1
ATOM 1473 N N . GLY B 1 89 ? -14.766 6.965 11.094 1 96.56 89 GLY B N 1
ATOM 1474 C CA . GLY B 1 89 ? -15.43 6.68 12.352 1 96.56 89 GLY B CA 1
ATOM 1475 C C . GLY B 1 89 ? -14.508 6.777 13.547 1 96.56 89 GLY B C 1
ATOM 1476 O O . GLY B 1 89 ? -14.734 6.125 14.57 1 96.56 89 GLY B O 1
ATOM 1477 N N . LYS B 1 90 ? -13.492 7.512 13.453 1 97.56 90 LYS B N 1
ATOM 1478 C CA . LYS B 1 90 ? -12.547 7.699 14.547 1 97.56 90 LYS B CA 1
ATOM 1479 C C . LYS B 1 90 ? -12.875 8.953 15.352 1 97.56 90 LYS B C 1
ATOM 1481 O O . LYS B 1 90 ? -13.727 9.75 14.945 1 97.56 90 LYS B O 1
ATOM 1486 N N . SER B 1 91 ? -12.211 9.047 16.547 1 97.31 91 SER B N 1
ATOM 1487 C CA . SER B 1 91 ? -12.289 10.242 17.375 1 97.31 91 SER B CA 1
ATOM 1488 C C . SER B 1 91 ? -10.906 10.766 17.719 1 97.31 91 SER B C 1
ATOM 1490 O O . SER B 1 91 ? -9.898 10.117 17.438 1 97.31 91 SER B O 1
ATOM 1492 N N . LYS B 1 92 ? -10.852 11.898 18.375 1 94.94 92 LYS B N 1
ATOM 1493 C CA . LYS B 1 92 ? -9.594 12.508 18.766 1 94.94 92 LYS B CA 1
ATOM 1494 C C . LYS B 1 92 ? -8.82 11.617 19.734 1 94.94 92 LYS B C 1
ATOM 1496 O O . LYS B 1 92 ? -7.594 11.68 19.812 1 94.94 92 LYS B O 1
ATOM 1501 N N . ASP B 1 93 ? -9.57 10.75 20.406 1 95.25 93 ASP B N 1
ATOM 1502 C CA . ASP B 1 93 ? -8.953 9.93 21.453 1 95.25 93 ASP B CA 1
ATOM 1503 C C . ASP B 1 93 ? -8.398 8.633 20.875 1 95.25 93 ASP B C 1
ATOM 1505 O O . ASP B 1 93 ? -7.652 7.914 21.547 1 95.25 93 ASP B O 1
ATOM 1509 N N . ASP B 1 94 ? -8.836 8.312 19.703 1 96.44 94 ASP B N 1
ATOM 1510 C CA . ASP B 1 94 ? -8.328 7.094 19.094 1 96.44 94 ASP B CA 1
ATOM 1511 C C . ASP B 1 94 ? -6.867 7.258 18.672 1 96.44 94 ASP B C 1
ATOM 1513 O O . ASP B 1 94 ? -6.512 8.227 18 1 96.44 94 ASP B O 1
ATOM 1517 N N . ASP B 1 95 ? -6.012 6.383 19.062 1 94.75 95 ASP B N 1
ATOM 1518 C CA . ASP B 1 95 ? -4.59 6.445 18.75 1 94.75 95 ASP B CA 1
ATOM 1519 C C . ASP B 1 95 ? -4.363 6.285 17.234 1 94.75 95 ASP B C 1
ATOM 1521 O O . ASP B 1 95 ? -5.047 5.496 16.578 1 94.75 95 ASP B O 1
ATOM 1525 N N . LEU B 1 96 ? -3.381 7.027 16.812 1 94.06 96 LEU B N 1
ATOM 1526 C CA . LEU B 1 96 ? -2.916 6.852 15.445 1 94.06 96 LEU B CA 1
ATOM 1527 C C . LEU B 1 96 ? -1.985 5.648 15.336 1 94.06 96 LEU B C 1
ATOM 1529 O O . LEU B 1 96 ? -0.856 5.684 15.828 1 94.06 96 LEU B O 1
ATOM 1533 N N . THR B 1 97 ? -2.467 4.52 14.734 1 91.06 97 THR B N 1
ATOM 1534 C CA . THR B 1 97 ? -1.688 3.291 14.617 1 91.06 97 THR B CA 1
ATOM 1535 C C . THR B 1 97 ? -1.558 2.875 13.156 1 91.06 97 THR B C 1
ATOM 1537 O O . THR B 1 97 ? -2.109 3.527 12.266 1 91.06 97 THR B O 1
ATOM 1540 N N . TYR B 1 98 ? -0.757 1.801 13.023 1 87.12 98 TYR B N 1
ATOM 1541 C CA . TYR B 1 98 ? -0.553 1.281 11.68 1 87.12 98 TYR B CA 1
ATOM 1542 C C . TYR B 1 98 ? -1.849 0.713 11.109 1 87.12 98 TYR B C 1
ATOM 1544 O O . TYR B 1 98 ? -2.604 0.044 11.82 1 87.12 98 TYR B O 1
ATOM 1552 N N . PHE B 1 99 ? -2.049 1.043 9.781 1 85.06 99 PHE B N 1
ATOM 1553 C CA . PHE B 1 99 ? -3.191 0.463 9.086 1 85.06 99 PHE B CA 1
ATOM 1554 C C . PHE B 1 99 ? -2.965 0.466 7.582 1 85.06 99 PHE B C 1
ATOM 1556 O O . PHE B 1 99 ? -2.102 1.188 7.078 1 85.06 99 PHE B O 1
#

Nearest PDB structures (foldseek):
  2oct-assembly1_A  TM=9.017E-01  e=1.461E-09  Homo sapiens
  1n9j-assembly1_B  TM=4.356E-01  e=7.161E-10  Homo sapiens
  1stf-assembly1_I  TM=5.017E-01  e=1.548E-07  Homo sapiens
  3kse-assembly3_F  TM=4.784E-01  e=7.183E-08  Homo sapiens
  4n6v-assembly7_4  TM=5.341E-01  e=8.481E-07  Homo sapiens

Organism: Cavia porcellus (NCBI:txid10141)

Radius of gyration: 18.36 Å; Cα contacts (8 Å, |Δi|>4): 434; chains: 2; bounding box: 36×50×43 Å

InterPro domains:
  IPR000010 Cystatin domain [PF00031] (4-92)
  IPR000010 Cystatin domain [SM00043] (1-99)
  IPR000010 Cystatin domain [cd00042] (4-64)
  IPR001713 Proteinase inhibitor I25A, stefin [PR00295] (4-23)
  IPR001713 Proteinase inhibitor I25A, stefin [PR00295] (27-46)
  IPR001713 Proteinase inhibitor I25A, stefin [PR00295] (47-66)
  IPR001713 Proteinase inhibitor I25A, stefin [PR00295] (81-98)
  IPR001713 Proteinase inhibitor I25A, stefin [PTHR11414] (1-99)
  IPR018073 Proteinase inhibitor I25, cystatin, conserved site [PS00287] (45-58)
  IPR046350 Cystatin superfamily [SSF54403] (1-99)

pLDDT: mean 90.39, std 13.27, range [33.47, 98.75]

Foldseek 3Di:
DDWADKDDKDFDDPVNQVVQVVCQVVVCVVVVDDDPDDDGTIDIDGDFAFDWDWDWADDDDFWTKIWIWTQTPPPTVGPDTDTPDMDGRDGPPDDGDDD/DDWADKDDKDFDDPVNQVVQVVCQVVVCVVVVDDDPDDDGTIDIDGDFAFDWDWDWADDDDFWIKIWIWTQTDPPIVGPDTDTPDMDGRDGPPDDGDDD

Secondary structure (DSSP, 8-state):
---S-----EE--HHHHHHHHHHHHHHHHHHT---S--EEEEEEEEEEEEEEEEEEEE-STTEEEEEEEEEEPTTSSTT--EEEEEEEEEETTS-----/---S-----EE--HHHHHHHHHHHHHHHHHHT---S--EEEEEEEEEEEEEEEEEEEE-STTEEEEEEEEEEPTTSSTT--EEEEEEEEEETTS-----

Solvent-accessible surface area (backbone atoms only — not comparable to full-atom values): 10925 Å² total; per-residue (Å²): 93,74,70,42,72,66,49,73,78,40,73,47,48,72,69,53,38,51,52,52,58,69,35,41,64,59,50,24,65,74,69,70,48,83,69,89,43,77,42,54,52,33,30,29,41,25,66,42,49,28,34,37,35,39,35,36,26,37,52,47,91,67,37,20,33,39,37,29,36,36,38,40,35,83,86,41,61,47,88,28,66,26,72,75,42,73,44,76,88,35,36,85,82,56,77,92,70,91,127,89,74,69,42,72,68,49,73,79,39,74,46,48,71,67,52,36,52,52,51,58,71,33,41,64,60,51,25,65,73,67,72,47,83,72,88,42,75,44,55,50,35,30,30,43,25,66,44,48,30,34,38,36,39,35,36,26,36,53,47,91,69,37,19,32,40,37,30,36,36,39,39,34,83,88,41,62,49,88,29,69,25,71,76,45,72,42,74,89,35,37,85,81,54,79,91,71,91,127